Protein AF-A0A8H4IV77-F1 (afdb_monomer)

Radius of gyration: 35.17 Å; Cα contacts (8 Å, |Δi|>4): 62; chains: 1; bounding box: 116×64×100 Å

Foldseek 3Di:
DDDDDDDDPPPPPVDDDVVVVCVVCVVVLLCCCQVVVDDLVVSQVVCCVPVVDRDDSVVVVVVCVVVVRDNDDDLVNLVVLVVVQVVVVVVVNNDDQDDDPNDGDDVVVSVVSVVVVVVVVVVVVVVDDPDDDDDPDPPPPDPDPPPPPPPPPVVVVVPDPPDDPDDPPPDDPDPPPDDDDDDDDPDDDDDDDDDDD

Mean predicted aligned error: 18.8 Å

Secondary structure (DSSP, 8-state):
-PPPPPP----------HHHHHHHTHHHHHIIIIIS---HHHHHHHHHHHH-----HHHHHHHHHHTT--SS--HHHHHHHHHHHHHHHHTT------EETTEEPPHHHHHHHHHHHHHHHHHHHHT--S--S--------SS-----S---HHHHHTT--S---S-TTSSPPPTTS-----PPP--------PPP-

Solvent-accessible surface area (backbone atoms only — not comparable to full-atom values): 13341 Å² total; per-residue (Å²): 140,79,82,85,76,81,86,80,83,75,79,76,69,88,70,64,63,70,69,57,55,51,61,74,45,39,64,59,51,50,43,47,44,53,75,70,56,50,53,67,65,61,46,35,53,48,33,32,72,78,65,72,43,84,60,55,66,69,56,53,53,51,49,32,61,75,69,70,62,64,88,62,83,53,69,67,60,40,53,51,52,49,50,54,52,50,60,32,45,75,70,70,54,82,81,75,89,46,67,57,96,89,38,81,49,63,64,68,60,42,56,49,50,54,53,52,49,52,52,52,53,52,53,54,58,73,72,63,66,100,58,89,80,87,79,96,68,90,78,66,91,70,94,59,93,67,72,73,90,71,73,58,70,68,66,62,63,76,70,62,90,65,88,79,69,81,77,82,76,86,78,68,77,71,96,79,78,82,81,78,89,74,83,78,81,85,84,80,85,81,85,88,79,90,78,89,131

pLDDT: mean 72.09, std 18.16, range [40.41, 93.31]

Sequence (197 aa):
MDPPGPPGHSSGSSRGPIQDRWQLLKDVIEHQYINEKRKLLDLAEYMKVNHNFDAGVHQYKYQFRKWNLRKNVPSDAKTHIGRCLQTRAEAGRASTIIQYKGHNVDPRKIRRHLKDKQRQDSILKVYAPNTGVVANARLACGKNIFATWSMPYGAFRSSGSEHLSSSPYASAPSPYGDITIATPPSDGAPPGPRMLK

Organism: NCBI:txid55169

Structure (mmCIF, N/CA/C/O backbone):
data_AF-A0A8H4IV77-F1
#
_entry.id   AF-A0A8H4IV77-F1
#
loop_
_atom_site.group_PDB
_atom_site.id
_atom_site.type_symbol
_atom_site.label_atom_id
_atom_site.label_alt_id
_atom_site.label_comp_id
_atom_site.label_asym_id
_atom_site.label_entity_id
_atom_site.label_seq_id
_atom_site.pdbx_PDB_ins_code
_atom_site.Cartn_x
_atom_site.Cartn_y
_atom_site.Cartn_z
_atom_site.occupancy
_atom_site.B_iso_or_equiv
_atom_site.auth_seq_id
_atom_site.auth_comp_id
_atom_site.auth_asym_id
_atom_site.auth_atom_id
_atom_site.pdbx_PDB_model_num
ATOM 1 N N . MET A 1 1 ? 41.495 -7.127 -52.010 1.00 64.38 1 MET A N 1
ATOM 2 C CA . MET A 1 1 ? 40.055 -7.431 -52.137 1.00 64.38 1 MET A CA 1
ATOM 3 C C . MET A 1 1 ? 39.618 -7.935 -50.777 1.00 64.38 1 MET A C 1
ATOM 5 O O . MET A 1 1 ? 39.671 -9.132 -50.536 1.00 64.38 1 MET A O 1
ATOM 9 N N . ASP A 1 2 ? 39.310 -7.012 -49.869 1.00 54.00 2 ASP A N 1
ATOM 10 C CA . ASP A 1 2 ? 38.877 -7.333 -48.507 1.00 54.00 2 ASP A CA 1
ATOM 11 C C . ASP A 1 2 ? 37.342 -7.404 -48.456 1.00 54.00 2 ASP A C 1
ATOM 13 O O . ASP A 1 2 ? 36.682 -6.621 -49.150 1.00 54.00 2 ASP A O 1
ATOM 17 N N . PRO A 1 3 ? 36.746 -8.337 -47.691 1.00 73.19 3 PRO A N 1
ATOM 18 C CA . PRO A 1 3 ? 35.297 -8.481 -47.633 1.00 73.19 3 PRO A CA 1
ATOM 19 C C . PRO A 1 3 ? 34.652 -7.358 -46.797 1.00 73.19 3 PRO A C 1
ATOM 21 O O . PRO A 1 3 ? 35.238 -6.906 -45.809 1.00 73.19 3 PRO A O 1
ATOM 24 N N . PRO A 1 4 ? 33.428 -6.914 -47.146 1.00 69.06 4 PRO A N 1
ATOM 25 C CA . PRO A 1 4 ? 32.710 -5.904 -46.379 1.00 69.06 4 PRO A CA 1
ATOM 26 C C . PRO A 1 4 ? 32.274 -6.464 -45.017 1.00 69.06 4 PRO A C 1
ATOM 28 O O . PRO A 1 4 ? 31.637 -7.515 -44.931 1.00 69.06 4 PRO A O 1
ATOM 31 N N . GLY A 1 5 ? 32.628 -5.748 -43.946 1.00 65.69 5 GLY A N 1
ATOM 32 C CA . GLY A 1 5 ? 32.226 -6.066 -42.575 1.00 65.69 5 GLY A CA 1
ATOM 33 C C . GLY A 1 5 ? 30.703 -6.000 -42.364 1.00 65.69 5 GLY A C 1
ATOM 34 O O . GLY A 1 5 ? 30.000 -5.317 -43.112 1.00 65.69 5 GLY A O 1
ATOM 35 N N . PRO A 1 6 ? 30.173 -6.714 -41.354 1.00 74.38 6 PRO A N 1
ATOM 36 C CA . PRO A 1 6 ? 28.737 -6.890 -41.167 1.00 74.38 6 PRO A CA 1
ATOM 37 C C . PRO A 1 6 ? 28.031 -5.587 -40.747 1.00 74.38 6 PRO A C 1
ATOM 39 O O . PRO A 1 6 ? 28.635 -4.739 -40.084 1.00 74.38 6 PRO A O 1
ATOM 42 N N . PRO A 1 7 ? 26.736 -5.427 -41.085 1.00 62.06 7 PRO A N 1
ATOM 43 C CA . PRO A 1 7 ? 25.965 -4.237 -40.750 1.00 62.06 7 PRO A CA 1
ATOM 44 C C . PRO A 1 7 ? 25.752 -4.132 -39.235 1.00 62.06 7 PRO A C 1
ATOM 46 O O . PRO A 1 7 ? 25.136 -4.989 -38.599 1.00 62.06 7 PRO A O 1
ATOM 49 N N . GLY A 1 8 ? 26.253 -3.045 -38.650 1.00 49.69 8 GLY A N 1
ATOM 50 C CA . GLY A 1 8 ? 25.965 -2.673 -37.272 1.00 49.69 8 GLY A CA 1
ATOM 51 C C . GLY A 1 8 ? 24.491 -2.308 -37.114 1.00 49.69 8 GLY A C 1
ATOM 52 O O . GLY A 1 8 ? 24.063 -1.232 -37.527 1.00 49.69 8 GLY A O 1
ATOM 53 N N . HIS A 1 9 ? 23.711 -3.173 -36.468 1.00 55.41 9 HIS A N 1
ATOM 54 C CA . HIS A 1 9 ? 22.376 -2.832 -35.979 1.00 55.41 9 HIS A CA 1
ATOM 55 C C . HIS A 1 9 ? 22.497 -1.989 -34.706 1.00 55.41 9 HIS A C 1
ATOM 57 O O . HIS A 1 9 ? 22.167 -2.420 -33.604 1.00 55.41 9 HIS A O 1
ATOM 63 N N . SER A 1 10 ? 22.979 -0.759 -34.854 1.00 53.34 10 SER A N 1
ATOM 64 C CA . SER A 1 10 ? 22.916 0.241 -33.794 1.00 53.34 10 SER A CA 1
ATOM 65 C C . SER A 1 10 ? 21.521 0.848 -33.807 1.00 53.34 10 SER A C 1
ATOM 67 O O . SER A 1 10 ? 21.300 1.944 -34.317 1.00 53.34 10 SER A O 1
ATOM 69 N N . SER A 1 11 ? 20.553 0.118 -33.252 1.00 55.69 11 SER A N 1
ATOM 70 C CA . SER A 1 11 ? 19.249 0.660 -32.878 1.00 55.69 11 SER A CA 1
ATOM 71 C C . SER A 1 11 ? 19.448 1.670 -31.745 1.00 55.69 11 SER A C 1
ATOM 73 O O . SER A 1 11 ? 19.222 1.378 -30.568 1.00 55.69 11 SER A O 1
ATOM 75 N N . GLY A 1 12 ? 19.918 2.862 -32.108 1.00 48.09 12 GLY A N 1
ATOM 76 C CA . GLY A 1 12 ? 19.946 4.051 -31.274 1.00 48.09 12 GLY A CA 1
ATOM 77 C C . GLY A 1 12 ? 18.519 4.507 -31.019 1.00 48.09 12 GLY A C 1
ATOM 78 O O . GLY A 1 12 ? 18.048 5.482 -31.591 1.00 48.09 12 GLY A O 1
ATOM 79 N N . SER A 1 13 ? 17.801 3.765 -30.176 1.00 55.84 13 SER A N 1
ATOM 80 C CA . SER A 1 13 ? 16.559 4.244 -29.590 1.00 55.84 13 SER A CA 1
ATOM 81 C C . SER A 1 13 ? 16.923 5.499 -28.808 1.00 55.84 13 SER A C 1
ATOM 83 O O . SER A 1 13 ? 17.723 5.412 -27.873 1.00 55.84 13 SER A O 1
ATOM 85 N N . SER A 1 14 ? 16.375 6.649 -29.205 1.00 51.69 14 SER A N 1
ATOM 86 C CA . SER A 1 14 ? 16.494 7.918 -28.491 1.00 51.69 14 SER A CA 1
ATOM 87 C C . SER A 1 14 ? 15.907 7.758 -27.082 1.00 51.69 14 SER A C 1
ATOM 89 O O . SER A 1 14 ? 14.740 8.002 -26.767 1.00 51.69 14 SER A O 1
ATOM 91 N N . ARG A 1 15 ? 16.728 7.215 -26.189 1.00 57.59 15 ARG A N 1
ATOM 92 C CA . ARG A 1 15 ? 16.457 7.112 -24.768 1.00 57.59 15 ARG A CA 1
ATOM 93 C C . ARG A 1 15 ? 16.926 8.423 -24.180 1.00 57.59 15 ARG A C 1
ATOM 95 O O . ARG A 1 15 ? 18.092 8.566 -23.832 1.00 57.59 15 ARG A O 1
ATOM 102 N N . GLY A 1 16 ? 15.991 9.365 -24.054 1.00 63.53 16 GLY A N 1
ATOM 103 C CA . GLY A 1 16 ? 16.127 10.419 -23.054 1.00 63.53 16 GLY A CA 1
ATOM 104 C C . GLY A 1 16 ? 16.498 9.816 -21.689 1.00 63.53 16 GLY A C 1
ATOM 105 O O . GLY A 1 16 ? 16.373 8.593 -21.504 1.00 63.53 16 GLY A O 1
ATOM 106 N N . PRO A 1 17 ? 16.969 10.639 -20.740 1.00 77.94 17 PRO A N 1
ATOM 107 C CA . PRO A 1 17 ? 17.398 10.178 -19.428 1.00 77.94 17 PRO A CA 1
ATOM 108 C C . PRO A 1 17 ? 16.412 9.151 -18.869 1.00 77.94 17 PRO A C 1
ATOM 110 O O . PRO A 1 17 ? 15.207 9.387 -18.818 1.00 77.94 17 PRO A O 1
ATOM 113 N N . ILE A 1 18 ? 16.904 7.976 -18.465 1.00 77.62 18 ILE A N 1
ATOM 114 C CA . ILE A 1 18 ? 16.059 6.883 -17.947 1.00 77.62 18 ILE A CA 1
ATOM 115 C C . ILE A 1 18 ? 15.115 7.384 -16.839 1.00 77.62 18 ILE A C 1
ATOM 117 O O . ILE A 1 18 ? 13.999 6.885 -16.706 1.00 77.62 18 ILE A O 1
ATOM 121 N N . GLN A 1 19 ? 15.539 8.396 -16.076 1.00 79.56 19 GLN A N 1
ATOM 122 C CA . GLN A 1 19 ? 14.733 9.060 -15.052 1.00 79.56 19 GLN A CA 1
ATOM 123 C C . GLN A 1 19 ? 13.457 9.721 -15.587 1.00 79.56 19 GLN A C 1
ATOM 125 O O . GLN A 1 19 ? 12.439 9.661 -14.8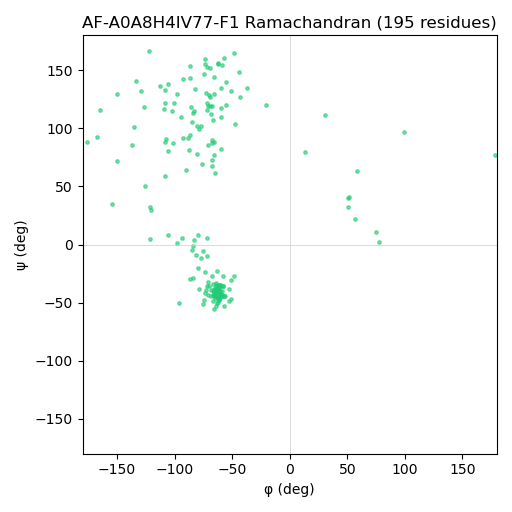99 1.00 79.56 19 GLN A O 1
ATOM 130 N N . ASP A 1 20 ? 13.472 10.279 -16.793 1.00 84.62 20 ASP A N 1
ATOM 131 C CA . ASP A 1 20 ? 12.306 10.943 -17.382 1.00 84.62 20 ASP A CA 1
ATOM 132 C C . ASP A 1 20 ? 11.263 9.904 -17.793 1.00 84.62 20 ASP A C 1
ATOM 134 O O . ASP A 1 20 ? 10.074 10.056 -17.517 1.00 84.62 20 ASP A O 1
ATOM 138 N N . ARG A 1 21 ? 11.709 8.759 -18.330 1.00 87.88 21 ARG A N 1
ATOM 139 C CA . ARG A 1 21 ? 10.816 7.631 -18.646 1.00 87.88 21 ARG A CA 1
ATOM 140 C C . ARG A 1 21 ? 10.114 7.078 -17.408 1.00 87.88 21 ARG A C 1
ATOM 142 O O . ARG A 1 21 ? 8.935 6.743 -17.483 1.00 87.88 21 ARG A O 1
ATOM 149 N N . TRP A 1 22 ? 10.804 7.016 -16.268 1.00 90.19 22 TRP A N 1
ATOM 150 C CA . TRP A 1 22 ? 10.183 6.610 -15.004 1.00 90.19 22 TRP A CA 1
ATOM 151 C C . TRP A 1 22 ? 9.065 7.562 -14.575 1.00 90.19 22 TRP A C 1
ATOM 153 O O . TRP A 1 22 ? 8.057 7.097 -14.055 1.00 90.19 22 TRP A O 1
ATOM 163 N N . GLN A 1 23 ? 9.232 8.870 -14.782 1.00 90.31 23 GLN A N 1
ATOM 164 C CA . GLN A 1 23 ? 8.211 9.861 -14.439 1.00 90.31 23 GLN A CA 1
ATOM 165 C C . GLN A 1 23 ? 7.005 9.768 -15.376 1.00 90.31 23 GLN A C 1
ATOM 167 O O . GLN A 1 23 ? 5.877 9.748 -14.896 1.00 90.31 23 GLN A O 1
ATOM 172 N N . LEU A 1 24 ? 7.237 9.611 -16.682 1.00 90.25 24 LEU A N 1
ATOM 173 C CA . LEU A 1 24 ? 6.172 9.450 -17.679 1.00 90.25 24 LEU A CA 1
ATOM 174 C C . LEU A 1 24 ? 5.336 8.185 -17.444 1.00 90.25 24 LEU A C 1
ATOM 176 O O . LEU A 1 24 ? 4.117 8.204 -17.572 1.00 90.25 24 LEU A O 1
ATOM 180 N N . LEU A 1 25 ? 5.988 7.079 -17.077 1.00 90.94 25 LEU A N 1
ATOM 181 C CA . LEU A 1 25 ? 5.317 5.803 -16.823 1.00 90.94 25 LEU A CA 1
ATOM 182 C C . LEU A 1 25 ? 4.778 5.680 -15.393 1.00 90.94 25 LEU A C 1
ATOM 184 O O . LEU A 1 25 ? 4.115 4.690 -15.087 1.00 90.94 25 LEU A O 1
ATOM 188 N N . LYS A 1 26 ? 5.045 6.651 -14.509 1.00 91.31 26 LYS A N 1
ATOM 189 C CA . LYS A 1 26 ? 4.700 6.576 -13.084 1.00 91.31 26 LYS A CA 1
ATOM 190 C C . LYS A 1 26 ? 3.226 6.243 -12.872 1.00 91.31 26 LYS A C 1
ATOM 192 O O . LYS A 1 26 ? 2.928 5.337 -12.098 1.00 91.31 26 LYS A O 1
ATOM 197 N N . ASP A 1 27 ? 2.326 6.937 -13.559 1.00 90.06 27 ASP A N 1
ATOM 198 C CA . ASP A 1 27 ? 0.884 6.800 -13.329 1.00 90.06 27 ASP A CA 1
ATOM 199 C C . ASP A 1 27 ? 0.357 5.441 -13.803 1.00 90.06 27 ASP A C 1
ATOM 201 O O . ASP A 1 27 ? -0.461 4.813 -13.129 1.00 90.06 27 ASP A O 1
ATOM 205 N N . VAL A 1 28 ? 0.910 4.919 -14.902 1.00 91.44 28 VAL A N 1
ATOM 206 C CA . VAL A 1 28 ? 0.611 3.563 -15.382 1.00 91.44 28 VAL A CA 1
ATOM 207 C C . VAL A 1 28 ? 1.117 2.522 -14.383 1.00 91.44 28 VAL A C 1
ATOM 209 O O . VAL A 1 28 ? 0.394 1.587 -14.038 1.00 91.44 28 VAL A O 1
ATOM 212 N N . ILE A 1 29 ? 2.341 2.697 -13.869 1.00 92.06 29 ILE A N 1
ATOM 213 C CA . ILE A 1 29 ? 2.902 1.803 -12.851 1.00 92.06 29 ILE A CA 1
ATOM 214 C C . ILE A 1 29 ? 2.040 1.824 -11.582 1.00 92.06 29 ILE A C 1
ATOM 216 O O . ILE A 1 29 ? 1.745 0.773 -11.015 1.00 92.06 29 ILE A O 1
ATOM 220 N N . GLU A 1 30 ? 1.638 3.010 -11.131 1.00 90.69 30 GLU A N 1
ATOM 221 C CA . GLU A 1 30 ? 0.815 3.224 -9.942 1.00 90.69 30 GLU A CA 1
ATOM 222 C C . GLU A 1 30 ? -0.557 2.554 -10.083 1.00 90.69 30 GLU A C 1
ATOM 224 O O . GLU A 1 30 ? -0.958 1.784 -9.202 1.00 90.69 30 GLU A O 1
ATOM 229 N N . HIS A 1 31 ? -1.221 2.739 -11.227 1.00 88.62 31 HIS A N 1
ATOM 230 C CA . HIS A 1 31 ? -2.474 2.066 -11.558 1.00 88.62 31 HIS A CA 1
ATOM 231 C C . HIS A 1 31 ? -2.324 0.539 -11.513 1.00 88.62 31 HIS A C 1
ATOM 233 O O . HIS A 1 31 ? -3.044 -0.149 -10.782 1.00 88.62 31 HIS A O 1
ATOM 239 N N . GLN A 1 32 ? -1.335 0.003 -12.227 1.00 90.62 32 GLN A N 1
ATOM 240 C CA . GLN A 1 32 ? -1.126 -1.438 -12.347 1.00 90.62 32 GLN A CA 1
ATOM 241 C C . GLN A 1 32 ? -0.756 -2.097 -11.016 1.00 90.62 32 GLN A C 1
ATOM 243 O O . GLN A 1 32 ? -1.167 -3.215 -10.691 1.00 90.62 32 GLN A O 1
ATOM 248 N N . TYR A 1 33 ? 0.030 -1.393 -10.209 1.00 89.50 33 TYR A N 1
ATOM 249 C CA . TYR A 1 33 ? 0.516 -1.906 -8.942 1.00 89.50 33 TYR A CA 1
ATOM 250 C C . TYR A 1 33 ? -0.535 -1.846 -7.826 1.00 89.50 33 TYR A C 1
ATOM 252 O O . TYR A 1 33 ? -0.605 -2.767 -7.000 1.00 89.50 33 TYR A O 1
ATOM 260 N N . ILE A 1 34 ? -1.341 -0.778 -7.779 1.00 86.69 34 ILE A N 1
ATOM 261 C CA . ILE A 1 34 ? -2.306 -0.535 -6.699 1.00 86.69 34 ILE A CA 1
ATOM 262 C C . ILE A 1 34 ? -3.708 -1.026 -7.062 1.00 86.69 34 ILE A C 1
ATOM 264 O O . ILE A 1 34 ? -4.293 -1.772 -6.269 1.00 86.69 34 ILE A O 1
ATOM 268 N N . ASN A 1 35 ? -4.238 -0.654 -8.230 1.00 83.44 35 ASN A N 1
ATOM 269 C CA . ASN A 1 35 ? -5.614 -0.983 -8.614 1.00 83.44 35 ASN A CA 1
ATOM 270 C C . ASN A 1 35 ? -5.730 -2.455 -9.013 1.00 83.44 35 ASN A C 1
ATOM 272 O O . ASN A 1 35 ? -6.538 -3.187 -8.439 1.00 83.44 35 ASN A O 1
ATOM 276 N N . GLU A 1 36 ? -4.856 -2.919 -9.910 1.00 84.94 36 GLU A N 1
ATOM 277 C CA . GLU A 1 36 ? -4.847 -4.321 -10.358 1.00 84.94 36 GLU A CA 1
ATOM 278 C C . GLU A 1 36 ? -4.128 -5.265 -9.378 1.00 84.94 36 GLU A C 1
ATOM 280 O O . GLU A 1 36 ? -4.197 -6.486 -9.502 1.00 84.94 36 GLU A O 1
ATOM 285 N N . LYS A 1 37 ? -3.455 -4.711 -8.357 1.00 85.12 37 LYS A N 1
ATOM 286 C CA . LYS A 1 37 ? -2.747 -5.441 -7.287 1.00 85.12 37 LYS A CA 1
ATOM 287 C C . LYS A 1 37 ? -1.675 -6.425 -7.779 1.00 85.12 37 LYS A C 1
ATOM 289 O O . LYS A 1 37 ? -1.276 -7.300 -7.000 1.00 85.12 37 LYS A O 1
ATOM 294 N N . ARG A 1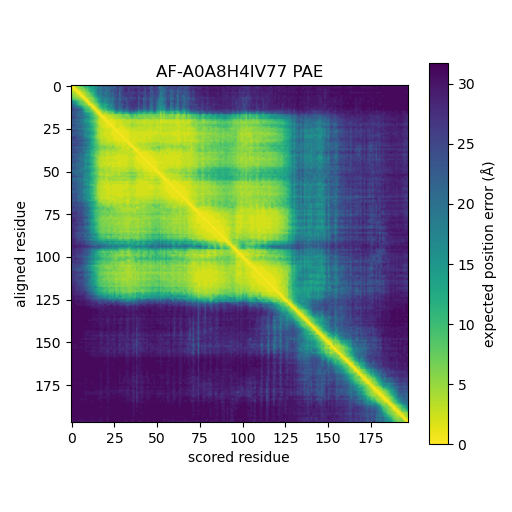 38 ? -1.137 -6.253 -8.991 1.00 87.69 38 ARG A N 1
ATOM 295 C CA . ARG A 1 38 ? -0.165 -7.181 -9.596 1.00 87.69 38 ARG A CA 1
ATOM 296 C C . ARG A 1 38 ? 1.109 -7.361 -8.771 1.00 87.69 38 ARG A C 1
ATOM 298 O O . ARG A 1 38 ? 1.490 -6.509 -7.951 1.00 87.69 38 ARG A O 1
ATOM 305 N N . LYS A 1 39 ? 1.767 -8.509 -8.944 1.00 91.94 39 LYS A N 1
ATOM 306 C CA . LYS A 1 39 ? 3.097 -8.757 -8.369 1.00 91.94 39 LYS A CA 1
ATOM 307 C C . LYS A 1 39 ? 4.144 -7.957 -9.150 1.00 91.94 39 LYS A C 1
ATOM 309 O O . LYS A 1 39 ? 3.903 -7.539 -10.274 1.00 91.94 39 LYS A O 1
ATOM 314 N N . LEU A 1 40 ? 5.307 -7.715 -8.539 1.00 91.81 40 LEU A N 1
ATOM 315 C CA . LEU A 1 40 ? 6.379 -6.938 -9.185 1.00 91.81 40 LEU A CA 1
ATOM 316 C C . LEU A 1 40 ? 6.932 -7.627 -10.437 1.00 91.81 40 LEU A C 1
ATOM 318 O O . LEU A 1 40 ? 7.338 -6.929 -11.355 1.00 91.81 40 LEU A O 1
ATOM 322 N N . LEU A 1 41 ? 6.964 -8.962 -10.448 1.00 92.06 41 LEU A N 1
ATOM 323 C CA . LEU A 1 41 ? 7.414 -9.747 -11.599 1.00 92.06 41 LEU A CA 1
ATOM 324 C C . LEU A 1 41 ? 6.454 -9.551 -12.773 1.00 92.06 41 LEU A C 1
ATOM 326 O O . LEU A 1 41 ? 6.857 -9.022 -13.801 1.00 92.06 41 LEU A O 1
ATOM 330 N N . ASP A 1 42 ? 5.168 -9.817 -12.544 1.00 92.94 42 ASP A N 1
ATOM 331 C CA . ASP A 1 42 ? 4.112 -9.632 -13.541 1.00 92.94 42 ASP A CA 1
ATOM 332 C C . ASP A 1 42 ? 4.047 -8.179 -14.048 1.00 92.94 42 ASP A C 1
ATOM 334 O O . ASP A 1 42 ? 3.772 -7.928 -15.216 1.00 92.94 42 ASP A O 1
ATOM 338 N N . LEU A 1 43 ? 4.305 -7.198 -13.174 1.00 93.00 43 LEU A N 1
ATOM 339 C CA . LEU A 1 43 ? 4.391 -5.787 -13.553 1.00 93.00 43 LEU A CA 1
ATOM 340 C C . LEU A 1 43 ? 5.591 -5.511 -14.470 1.00 93.00 43 LEU A C 1
ATOM 342 O O . LEU A 1 43 ? 5.451 -4.760 -15.430 1.00 93.00 43 LEU A O 1
ATOM 346 N N . ALA A 1 44 ? 6.760 -6.078 -14.172 1.00 91.75 44 ALA A N 1
ATOM 347 C CA . ALA A 1 44 ? 7.952 -5.892 -14.994 1.00 91.75 44 ALA A CA 1
ATOM 348 C C . ALA A 1 44 ? 7.765 -6.512 -16.387 1.00 91.75 44 ALA A C 1
ATOM 350 O O . ALA A 1 44 ? 8.077 -5.869 -17.386 1.00 91.75 44 ALA A O 1
ATOM 351 N N . GLU A 1 45 ? 7.176 -7.708 -16.461 1.00 92.69 45 GLU A N 1
ATOM 352 C CA . GLU A 1 45 ? 6.801 -8.350 -17.726 1.00 92.69 45 GLU A CA 1
ATOM 353 C C . GLU A 1 45 ? 5.774 -7.515 -18.495 1.00 92.69 45 GLU A C 1
ATOM 355 O O . GLU A 1 45 ? 5.959 -7.231 -19.678 1.00 92.69 45 GLU A O 1
ATOM 360 N N . TYR A 1 46 ? 4.736 -7.031 -17.807 1.00 92.81 46 TYR A N 1
ATOM 361 C CA . TYR A 1 46 ? 3.731 -6.151 -18.397 1.00 92.81 46 TYR A CA 1
ATOM 362 C C . TYR A 1 46 ? 4.357 -4.883 -18.993 1.00 92.81 46 TYR A C 1
ATOM 364 O O . TYR A 1 46 ? 4.021 -4.498 -20.113 1.00 92.81 46 TYR A O 1
ATOM 372 N N . MET A 1 47 ? 5.287 -4.245 -18.279 1.00 91.81 47 MET A N 1
ATOM 373 C CA . MET A 1 47 ? 5.961 -3.035 -18.758 1.00 91.81 47 MET A CA 1
ATOM 374 C C . MET A 1 47 ? 6.936 -3.298 -19.900 1.00 91.81 47 MET A C 1
ATOM 376 O O . MET A 1 47 ? 7.076 -2.461 -20.797 1.00 91.81 47 MET A O 1
ATOM 380 N N . LYS A 1 48 ? 7.563 -4.475 -19.915 1.00 92.31 48 LYS A N 1
ATOM 381 C CA . LYS A 1 48 ? 8.405 -4.909 -21.024 1.00 92.31 48 LYS A CA 1
ATOM 382 C C . LYS A 1 48 ? 7.587 -5.086 -22.302 1.00 92.31 48 LYS A C 1
ATOM 384 O O . LYS A 1 48 ? 7.998 -4.577 -23.337 1.00 92.31 48 LYS A O 1
ATOM 389 N N . VAL A 1 49 ? 6.427 -5.742 -22.218 1.00 91.81 49 VAL A N 1
ATOM 390 C CA . VAL A 1 49 ? 5.572 -6.045 -23.379 1.00 91.81 49 VAL A CA 1
ATOM 391 C C . VAL A 1 49 ? 4.831 -4.808 -23.893 1.00 91.81 49 VAL A C 1
ATOM 393 O O . VAL A 1 49 ? 4.849 -4.543 -25.089 1.00 91.81 49 VAL A O 1
ATOM 396 N N . ASN A 1 50 ? 4.195 -4.030 -23.013 1.00 91.50 50 ASN A N 1
ATOM 397 C CA . ASN A 1 50 ? 3.307 -2.938 -23.441 1.00 91.50 50 ASN A CA 1
ATOM 398 C C . ASN A 1 50 ? 4.039 -1.615 -23.689 1.00 91.50 50 ASN A C 1
ATOM 400 O O . ASN A 1 50 ? 3.609 -0.812 -24.512 1.00 91.50 50 ASN A O 1
ATOM 404 N N . HIS A 1 51 ? 5.139 -1.368 -22.972 1.00 86.81 51 HIS A N 1
ATOM 405 C CA . HIS A 1 51 ? 5.827 -0.072 -22.985 1.00 86.81 51 HIS A CA 1
ATOM 406 C C . HIS A 1 51 ? 7.292 -0.164 -23.431 1.00 86.81 51 HIS A C 1
ATOM 408 O O . HIS A 1 51 ? 8.002 0.843 -23.392 1.00 86.81 51 HIS A O 1
ATOM 414 N N . ASN A 1 52 ? 7.761 -1.347 -23.855 1.00 88.12 52 ASN A N 1
ATOM 415 C CA . ASN A 1 52 ? 9.162 -1.610 -24.213 1.00 88.12 52 ASN A CA 1
ATOM 416 C C . ASN A 1 52 ? 10.147 -1.148 -23.122 1.00 88.12 52 ASN A C 1
ATOM 418 O O . ASN A 1 52 ? 11.263 -0.689 -23.402 1.00 88.12 52 ASN A O 1
ATOM 422 N N . PHE A 1 53 ? 9.708 -1.225 -21.863 1.00 88.38 53 PHE A N 1
ATOM 423 C CA . PHE A 1 53 ? 10.450 -0.746 -20.710 1.00 88.38 53 PHE A CA 1
ATOM 424 C C . PHE A 1 53 ? 10.981 -1.930 -19.904 1.00 88.38 53 PHE A C 1
ATOM 426 O O . PHE A 1 53 ? 10.314 -2.459 -19.015 1.00 88.38 53 PHE A O 1
ATOM 433 N N . ASP A 1 54 ? 12.197 -2.352 -20.252 1.00 88.62 54 ASP A N 1
ATOM 434 C CA . ASP A 1 54 ? 12.902 -3.419 -19.546 1.00 88.62 54 ASP A CA 1
ATOM 435 C C . ASP A 1 54 ? 13.640 -2.837 -18.334 1.00 88.62 54 ASP A C 1
ATOM 437 O O . ASP A 1 54 ? 14.642 -2.129 -18.469 1.00 88.62 54 ASP A O 1
ATOM 441 N N . ALA A 1 55 ? 13.095 -3.092 -17.147 1.00 89.44 55 ALA A N 1
ATOM 442 C CA . ALA A 1 55 ? 13.669 -2.680 -15.877 1.00 89.44 55 ALA A CA 1
ATOM 443 C C . ALA A 1 55 ? 13.642 -3.844 -14.886 1.00 89.44 55 ALA A C 1
ATOM 445 O O . ALA A 1 55 ? 12.671 -4.595 -14.785 1.00 89.44 55 ALA A O 1
ATOM 446 N N . GLY A 1 56 ? 14.714 -3.970 -14.108 1.00 90.69 56 GLY A N 1
ATOM 447 C CA . GLY A 1 56 ? 14.839 -5.034 -13.118 1.00 90.69 56 GLY A CA 1
ATOM 448 C C . GLY A 1 56 ? 13.922 -4.816 -11.911 1.00 90.69 56 GLY A C 1
ATOM 449 O O . GLY A 1 56 ? 13.658 -3.688 -11.493 1.00 90.69 56 GLY A O 1
ATOM 450 N N . VAL A 1 57 ? 13.515 -5.904 -11.254 1.00 92.25 57 VAL A N 1
ATOM 451 C CA . VAL A 1 57 ? 12.679 -5.870 -10.034 1.00 92.25 57 VAL A CA 1
ATOM 452 C C . VAL A 1 57 ? 13.272 -4.967 -8.945 1.00 92.25 57 VAL A C 1
ATOM 454 O O . VAL A 1 57 ? 12.545 -4.253 -8.251 1.00 92.25 57 VAL A O 1
ATOM 457 N N . HIS A 1 58 ? 14.599 -4.975 -8.788 1.00 91.88 58 HIS A N 1
ATOM 458 C CA . HIS A 1 58 ? 15.296 -4.124 -7.821 1.00 91.88 58 HIS A CA 1
ATOM 459 C C . HIS A 1 58 ? 15.130 -2.629 -8.124 1.00 91.88 58 HIS A C 1
ATOM 461 O O . HIS A 1 58 ? 14.974 -1.836 -7.195 1.00 91.88 58 HIS A O 1
ATOM 467 N N . GLN A 1 59 ? 15.089 -2.248 -9.404 1.00 92.31 59 GLN A N 1
ATOM 468 C CA . GLN A 1 59 ? 14.873 -0.863 -9.821 1.00 92.31 59 GLN A CA 1
ATOM 469 C C . GLN A 1 59 ? 13.445 -0.419 -9.497 1.00 92.31 59 GLN A C 1
ATOM 471 O O . GLN A 1 59 ? 13.267 0.635 -8.891 1.00 92.31 59 GLN A O 1
ATOM 476 N N . TYR A 1 60 ? 12.436 -1.256 -9.768 1.00 93.31 60 TYR A N 1
ATOM 477 C CA . TYR A 1 60 ? 11.054 -0.978 -9.353 1.00 93.31 60 TYR A CA 1
ATOM 478 C C . TYR A 1 60 ? 10.930 -0.799 -7.839 1.00 93.31 60 TYR A C 1
ATOM 480 O O . TYR A 1 60 ? 10.314 0.159 -7.380 1.00 93.31 60 TYR A O 1
ATOM 488 N N . LYS A 1 61 ? 11.565 -1.668 -7.040 1.00 92.88 61 LYS A N 1
ATOM 489 C CA . LYS A 1 61 ? 11.583 -1.524 -5.572 1.00 92.88 61 LYS A CA 1
ATOM 490 C C . LYS A 1 61 ? 12.187 -0.188 -5.138 1.00 92.88 61 LYS A C 1
ATOM 492 O O . LYS A 1 61 ? 11.638 0.470 -4.255 1.00 92.88 61 LYS A O 1
ATOM 497 N N . TYR A 1 62 ? 13.302 0.212 -5.751 1.00 93.19 62 TYR A N 1
ATOM 498 C CA . TYR A 1 62 ? 13.939 1.496 -5.472 1.00 93.19 62 TYR A CA 1
ATOM 499 C C . TYR A 1 62 ? 13.013 2.669 -5.818 1.00 93.19 62 TYR A C 1
ATOM 501 O O . TYR A 1 62 ? 12.819 3.556 -4.984 1.00 93.19 62 TYR A O 1
ATOM 509 N N . GLN A 1 63 ? 12.377 2.639 -6.992 1.00 92.31 63 GLN A N 1
ATOM 510 C CA . GLN A 1 63 ? 11.462 3.698 -7.419 1.00 92.31 63 GLN A CA 1
ATOM 511 C C . GLN A 1 63 ? 10.204 3.765 -6.554 1.00 92.31 63 GLN A C 1
ATOM 513 O O . GLN A 1 63 ? 9.791 4.849 -6.159 1.00 92.31 63 GLN A O 1
ATOM 518 N N . PHE A 1 64 ? 9.643 2.627 -6.140 1.00 92.44 64 PHE A N 1
ATOM 519 C CA . PHE A 1 64 ? 8.505 2.601 -5.215 1.00 92.44 64 PHE A CA 1
ATOM 520 C C . PHE A 1 64 ? 8.842 3.199 -3.862 1.00 92.44 64 PHE A C 1
ATOM 522 O O . PHE A 1 64 ? 8.016 3.896 -3.276 1.00 92.44 64 PHE A O 1
ATOM 529 N N . ARG A 1 65 ? 10.067 2.982 -3.379 1.00 91.50 65 ARG A N 1
ATOM 530 C CA . ARG A 1 65 ? 10.545 3.648 -2.170 1.00 91.50 65 ARG A CA 1
ATOM 531 C C . ARG A 1 65 ? 10.689 5.154 -2.390 1.00 91.50 65 ARG A C 1
ATOM 533 O O . ARG A 1 65 ? 10.235 5.913 -1.541 1.00 91.50 65 ARG A O 1
ATOM 540 N N . LYS A 1 66 ? 11.252 5.581 -3.527 1.00 92.19 66 LYS A N 1
ATOM 541 C CA . LYS A 1 66 ? 11.409 7.001 -3.886 1.00 92.19 66 LYS A CA 1
ATOM 542 C C . LYS A 1 66 ? 10.062 7.725 -3.992 1.00 92.19 66 LYS A C 1
ATOM 544 O O . LYS A 1 66 ? 9.922 8.828 -3.483 1.00 92.19 66 LYS A O 1
ATOM 549 N N . TRP A 1 67 ? 9.060 7.091 -4.595 1.00 90.25 67 TRP A N 1
ATOM 550 C CA . TRP A 1 67 ? 7.706 7.638 -4.740 1.00 90.25 67 TRP A CA 1
ATOM 551 C C . TRP A 1 67 ? 6.813 7.416 -3.515 1.00 90.25 67 TRP A C 1
ATOM 553 O O . TRP A 1 67 ? 5.658 7.835 -3.508 1.00 90.25 67 TRP A O 1
ATOM 563 N N . ASN A 1 68 ? 7.326 6.747 -2.476 1.00 88.81 68 ASN A N 1
ATOM 564 C CA . ASN A 1 68 ? 6.564 6.337 -1.297 1.00 88.81 68 ASN A CA 1
ATOM 565 C C . ASN A 1 68 ? 5.256 5.597 -1.665 1.00 88.81 68 ASN A C 1
ATOM 567 O O . ASN A 1 68 ? 4.194 5.802 -1.063 1.00 88.81 68 ASN A O 1
ATOM 571 N N . LEU A 1 69 ? 5.342 4.741 -2.689 1.00 86.88 69 LEU A N 1
ATOM 572 C CA . LEU A 1 69 ? 4.227 3.988 -3.244 1.00 86.88 69 LEU A CA 1
ATOM 573 C C . LEU A 1 69 ? 4.012 2.714 -2.424 1.00 86.88 69 LEU A C 1
ATOM 575 O O . LEU A 1 69 ? 4.848 1.808 -2.393 1.00 86.88 69 LEU A O 1
ATOM 579 N N . ARG A 1 70 ? 2.875 2.632 -1.731 1.00 86.38 70 ARG A N 1
ATOM 580 C CA . ARG A 1 70 ? 2.545 1.509 -0.845 1.00 86.38 70 ARG A CA 1
ATOM 581 C C . ARG A 1 70 ? 1.160 0.978 -1.186 1.00 86.38 70 ARG A C 1
ATOM 583 O O . ARG A 1 70 ? 0.202 1.737 -1.232 1.00 86.38 70 ARG A O 1
ATOM 590 N N . LYS A 1 71 ? 1.031 -0.349 -1.318 1.00 83.50 71 LYS A N 1
ATOM 591 C CA . LYS A 1 71 ? -0.270 -1.018 -1.547 1.00 83.50 71 LYS A CA 1
ATOM 592 C C . LYS A 1 71 ? -1.254 -0.842 -0.388 1.00 83.50 71 LYS A C 1
ATOM 594 O O . LYS A 1 71 ? -2.454 -1.055 -0.543 1.00 83.50 71 LYS A O 1
ATOM 599 N N . ASN A 1 72 ? -0.739 -0.570 0.809 1.00 84.56 72 ASN A N 1
ATOM 600 C CA . ASN A 1 72 ? -1.543 -0.470 2.015 1.00 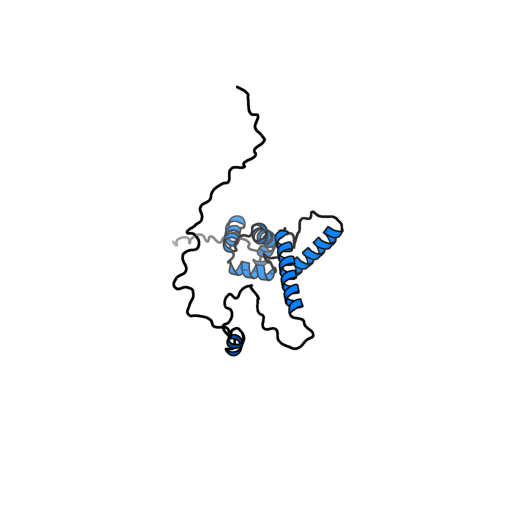84.56 72 ASN A CA 1
ATOM 601 C C . ASN A 1 72 ? -1.632 0.981 2.470 1.00 84.56 72 ASN A C 1
ATOM 603 O O . ASN A 1 72 ? -0.615 1.661 2.597 1.00 84.56 72 ASN A O 1
ATOM 607 N N . VAL A 1 73 ? -2.852 1.401 2.791 1.00 85.88 73 VAL A N 1
ATOM 608 C CA . VAL A 1 73 ? -3.109 2.686 3.435 1.00 85.88 73 VAL A CA 1
ATOM 609 C C . VAL A 1 73 ? -2.489 2.650 4.843 1.00 85.88 73 VAL A C 1
ATOM 611 O O . VAL A 1 73 ? -2.722 1.672 5.574 1.00 85.88 73 VAL A O 1
ATOM 614 N N . PRO A 1 74 ? -1.685 3.657 5.231 1.00 89.50 74 PRO A N 1
ATOM 615 C CA . PRO A 1 74 ? -1.077 3.709 6.559 1.00 89.50 74 PRO A CA 1
ATOM 616 C C . PRO A 1 74 ? -2.151 3.779 7.654 1.00 89.50 74 PRO A C 1
ATOM 618 O O . PRO A 1 74 ? -3.276 4.210 7.397 1.00 89.50 74 PRO A O 1
ATOM 621 N N . SER A 1 75 ? -1.817 3.328 8.868 1.00 88.75 75 SER A N 1
ATOM 622 C CA . SER A 1 75 ? -2.724 3.357 10.030 1.00 88.75 75 SER A CA 1
ATOM 623 C C . SER A 1 75 ? -3.316 4.742 10.237 1.00 88.75 75 SER A C 1
ATOM 625 O O . SER A 1 75 ? -4.529 4.886 10.337 1.00 88.75 75 SER A O 1
ATOM 627 N N . ASP A 1 76 ? -2.475 5.767 10.191 1.00 89.31 76 ASP A N 1
ATOM 628 C CA . ASP A 1 76 ? -2.867 7.130 10.534 1.00 89.31 76 ASP A CA 1
ATOM 629 C C . ASP A 1 76 ? -3.903 7.649 9.538 1.00 89.31 76 ASP A C 1
ATOM 631 O O . ASP A 1 76 ? -4.967 8.126 9.931 1.00 89.31 76 ASP A O 1
ATOM 635 N N . ALA A 1 77 ? -3.681 7.402 8.244 1.00 89.81 77 ALA A N 1
ATOM 636 C CA . ALA A 1 77 ? -4.663 7.711 7.212 1.00 89.81 77 ALA A CA 1
ATOM 637 C C . ALA A 1 77 ? -5.971 6.927 7.400 1.00 89.81 77 ALA A C 1
ATOM 639 O O . ALA A 1 77 ? -7.044 7.497 7.235 1.00 89.81 77 ALA A O 1
ATOM 640 N N . LYS A 1 78 ? -5.924 5.647 7.799 1.00 91.81 78 LYS A N 1
ATOM 641 C CA . LYS A 1 78 ? -7.146 4.878 8.102 1.00 91.81 78 LYS A CA 1
ATOM 642 C C . LYS A 1 78 ? -7.906 5.456 9.292 1.00 91.81 78 LYS A C 1
ATOM 644 O O . LYS A 1 78 ? -9.132 5.497 9.248 1.00 91.81 78 LYS A O 1
ATOM 649 N N . THR A 1 79 ? -7.208 5.907 10.337 1.00 91.12 79 THR A N 1
ATOM 650 C CA . THR A 1 79 ? -7.853 6.558 11.488 1.00 91.12 79 THR A CA 1
ATOM 651 C C . THR A 1 79 ? -8.487 7.888 11.104 1.00 91.12 79 THR A C 1
ATOM 653 O O . THR A 1 79 ? -9.610 8.160 11.517 1.00 91.12 79 THR A O 1
ATOM 656 N N . HIS A 1 80 ? -7.814 8.681 10.267 1.00 92.12 80 HIS A N 1
ATOM 657 C CA . HIS A 1 80 ? -8.350 9.932 9.744 1.00 92.12 80 HIS A CA 1
ATOM 658 C C . HIS A 1 80 ? -9.602 9.688 8.896 1.00 92.12 80 HIS A C 1
ATOM 660 O O . HIS A 1 80 ? -10.644 10.280 9.150 1.00 92.12 80 HIS A O 1
ATOM 666 N N . ILE A 1 81 ? -9.537 8.742 7.952 1.00 91.00 81 ILE A N 1
ATOM 667 C CA . ILE A 1 81 ? -10.693 8.329 7.144 1.00 91.00 81 ILE A CA 1
ATOM 668 C C . ILE A 1 81 ? -11.841 7.869 8.050 1.00 91.00 81 ILE A C 1
ATOM 670 O O . ILE A 1 81 ? -12.980 8.266 7.834 1.00 91.00 81 ILE A O 1
ATOM 674 N N . GLY A 1 82 ? -11.553 7.074 9.083 1.00 90.00 82 GLY A N 1
ATOM 675 C CA . GLY A 1 82 ? -12.553 6.633 10.055 1.00 90.00 82 GLY A CA 1
ATOM 676 C C . GLY A 1 82 ? -13.250 7.791 10.774 1.00 90.00 82 GLY A C 1
ATOM 677 O O . GLY A 1 82 ? -14.472 7.786 10.869 1.00 90.00 82 GLY A O 1
ATOM 678 N N . ARG A 1 83 ? -12.495 8.809 11.204 1.00 89.81 83 ARG A N 1
ATOM 679 C CA . ARG A 1 83 ? -13.049 10.032 11.809 1.00 89.81 83 ARG A CA 1
ATOM 680 C C . ARG A 1 83 ? -13.942 10.794 10.834 1.00 89.81 83 ARG A C 1
ATOM 682 O O . ARG A 1 83 ? -15.068 11.123 11.178 1.00 89.81 83 ARG A O 1
ATOM 689 N N . CYS A 1 84 ? -13.484 10.997 9.599 1.00 89.56 84 CYS A N 1
ATOM 690 C CA . CYS A 1 84 ? -14.290 11.654 8.569 1.00 89.56 84 CYS A CA 1
ATOM 691 C C . CYS A 1 84 ? -15.588 10.891 8.273 1.00 89.56 84 CYS A C 1
ATOM 693 O O . CYS A 1 84 ? -16.632 11.510 8.074 1.00 89.56 84 CYS A O 1
ATOM 695 N N . LEU A 1 85 ? -15.534 9.555 8.239 1.00 88.81 85 LEU A N 1
ATOM 696 C CA . LEU A 1 85 ? -16.718 8.714 8.055 1.00 88.81 85 LEU A CA 1
ATOM 697 C C . LEU A 1 85 ? -17.692 8.842 9.225 1.00 88.81 85 LEU A C 1
ATOM 699 O O . LEU A 1 85 ? -18.894 8.889 8.990 1.00 88.81 85 LEU A O 1
ATOM 703 N N . GLN A 1 86 ? -17.188 8.929 10.456 1.00 87.69 86 GLN A N 1
ATOM 704 C CA . GLN A 1 86 ? -18.016 9.115 11.642 1.00 87.69 86 GLN A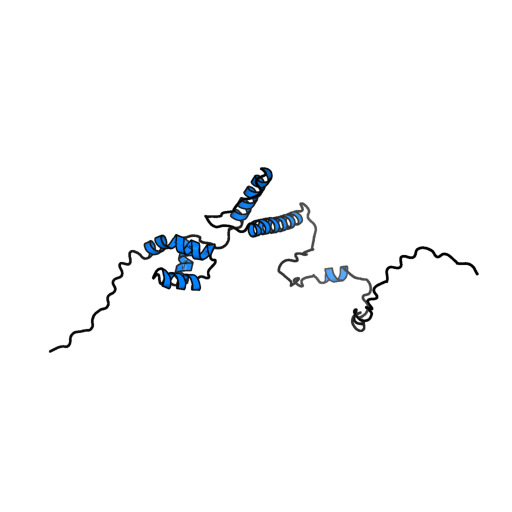 CA 1
ATOM 705 C C . GLN A 1 86 ? -18.752 10.461 11.606 1.00 87.69 86 GLN A C 1
ATOM 707 O O . GLN A 1 86 ? -19.978 10.476 11.650 1.00 87.69 86 GLN A O 1
ATOM 712 N N . THR A 1 87 ? -18.035 11.570 11.403 1.00 89.00 87 THR A N 1
ATOM 713 C CA . THR A 1 87 ? -18.646 12.906 11.275 1.00 89.00 87 THR A CA 1
ATOM 714 C C . THR A 1 87 ? -19.666 12.960 10.135 1.00 89.00 87 THR A C 1
ATOM 716 O O . THR A 1 87 ? -20.703 13.611 10.221 1.00 89.00 87 THR A O 1
ATOM 719 N N . ARG A 1 88 ? -19.401 12.246 9.036 1.00 85.75 88 ARG A N 1
ATOM 720 C CA . ARG A 1 88 ? -20.326 12.173 7.902 1.00 85.75 88 ARG A CA 1
ATOM 721 C C . ARG A 1 88 ? -21.578 11.343 8.212 1.00 85.75 88 ARG A C 1
ATOM 723 O O . ARG A 1 88 ? -22.657 11.694 7.735 1.00 85.75 88 ARG A O 1
ATOM 730 N N . ALA A 1 89 ? -21.436 10.272 8.991 1.00 86.38 89 ALA A N 1
ATOM 731 C CA . ALA A 1 89 ? -22.557 9.466 9.459 1.00 86.38 89 ALA A CA 1
ATOM 732 C C . ALA A 1 89 ? -23.464 10.267 10.405 1.00 86.38 89 ALA A C 1
ATOM 734 O O . ALA A 1 89 ? -24.679 10.213 10.252 1.00 86.38 89 ALA A O 1
ATOM 735 N N . GLU A 1 90 ? -22.883 11.074 11.298 1.00 87.56 90 GLU A N 1
ATOM 736 C CA . GLU A 1 90 ? -23.614 12.020 12.158 1.00 87.56 90 GLU A CA 1
ATOM 737 C C . GLU A 1 90 ? -24.387 13.060 11.328 1.00 87.56 90 GLU A C 1
ATOM 739 O O . GLU A 1 90 ? -25.513 13.415 11.658 1.00 87.56 90 GLU A O 1
ATOM 744 N N . ALA A 1 91 ? -23.835 13.473 10.183 1.00 88.19 91 ALA A N 1
ATOM 745 C CA . ALA A 1 91 ? -24.505 14.343 9.217 1.00 88.19 91 ALA A CA 1
ATOM 746 C C . ALA A 1 91 ? -25.521 13.622 8.295 1.00 88.19 91 ALA A C 1
ATOM 748 O O . ALA A 1 91 ? -25.976 14.215 7.315 1.00 88.19 91 ALA A O 1
ATOM 749 N N . GLY A 1 92 ? -25.834 12.342 8.537 1.00 85.06 92 GLY A N 1
ATOM 750 C CA . GLY A 1 92 ? -26.843 11.575 7.791 1.00 85.06 92 GLY A CA 1
ATOM 751 C C . GLY A 1 92 ? -26.434 11.123 6.382 1.00 85.06 92 GLY A C 1
ATOM 752 O O . GLY A 1 92 ? -27.271 10.646 5.618 1.00 85.06 92 GLY A O 1
ATOM 753 N N . ARG A 1 93 ? -25.156 11.243 5.997 1.00 81.12 93 ARG A N 1
ATOM 754 C CA . ARG A 1 93 ? -24.680 10.886 4.646 1.00 81.12 93 ARG A CA 1
ATOM 755 C C . ARG A 1 93 ? -23.988 9.518 4.648 1.00 81.12 93 ARG A C 1
ATOM 757 O O . ARG A 1 93 ? -22.773 9.422 4.783 1.00 81.12 93 ARG A O 1
ATOM 764 N N . ALA A 1 94 ? -24.761 8.446 4.481 1.00 65.94 94 ALA A N 1
ATOM 765 C CA . ALA A 1 94 ? -24.279 7.071 4.677 1.00 65.94 94 ALA A CA 1
ATOM 766 C C . ALA A 1 94 ? -23.469 6.461 3.509 1.00 65.94 94 ALA A C 1
ATOM 768 O O . ALA A 1 94 ? -22.728 5.503 3.723 1.00 65.94 94 ALA A O 1
ATOM 769 N N . SER A 1 95 ? -23.579 6.980 2.281 1.00 60.25 95 SER A N 1
ATOM 770 C CA . SER A 1 95 ? -22.932 6.380 1.101 1.00 60.25 95 SER A CA 1
ATOM 771 C C . SER A 1 95 ? -21.774 7.239 0.606 1.00 60.25 95 SER A C 1
ATOM 773 O O . SER A 1 95 ? -21.958 8.400 0.240 1.00 60.25 95 SER A O 1
ATOM 775 N N . THR A 1 96 ? -20.544 6.719 0.636 1.00 73.94 96 THR A N 1
ATOM 776 C CA . THR A 1 96 ? -19.369 7.435 0.118 1.00 73.94 96 THR A CA 1
ATOM 777 C C . THR A 1 96 ? -18.321 6.470 -0.413 1.00 73.94 96 THR A C 1
ATOM 779 O O . THR A 1 96 ? -17.884 5.559 0.290 1.00 73.94 96 THR A O 1
ATOM 782 N N . ILE A 1 97 ? -17.870 6.728 -1.642 1.00 79.44 97 ILE A N 1
ATOM 783 C CA . ILE A 1 97 ? -16.670 6.116 -2.211 1.00 79.44 97 ILE A CA 1
ATOM 784 C C . ILE A 1 97 ? -15.467 6.673 -1.445 1.00 79.44 97 ILE A C 1
ATOM 786 O O . ILE A 1 97 ? -15.168 7.866 -1.514 1.00 79.44 97 ILE A O 1
ATOM 790 N N . ILE A 1 98 ? -14.791 5.817 -0.681 1.00 81.44 98 ILE A N 1
ATOM 791 C CA . ILE A 1 98 ? -13.615 6.203 0.098 1.00 81.44 98 ILE A CA 1
ATOM 792 C C . ILE A 1 98 ? -12.406 6.160 -0.827 1.00 81.44 98 ILE A C 1
ATOM 794 O O . ILE A 1 98 ? -12.006 5.090 -1.280 1.00 81.44 98 ILE A O 1
ATOM 798 N N . GLN A 1 99 ? -11.796 7.316 -1.071 1.00 83.94 99 GLN A N 1
ATOM 799 C CA . GLN A 1 99 ? -10.583 7.408 -1.875 1.00 83.94 99 GLN A CA 1
ATOM 800 C C . GLN A 1 99 ? -9.396 7.838 -1.016 1.00 83.94 99 GLN A C 1
ATOM 802 O O . GLN A 1 99 ? -9.498 8.751 -0.198 1.00 83.94 99 GLN A O 1
ATOM 807 N N . TYR A 1 100 ? -8.256 7.182 -1.207 1.00 82.69 100 TYR A N 1
ATOM 808 C CA . TYR A 1 100 ? -6.976 7.577 -0.633 1.00 82.69 100 TYR A CA 1
ATOM 809 C C . TYR A 1 100 ? -5.954 7.693 -1.759 1.00 82.69 100 TYR A C 1
ATOM 811 O O . TYR A 1 100 ? -5.682 6.704 -2.436 1.00 82.69 100 TYR A O 1
ATOM 819 N N . LYS A 1 101 ? -5.400 8.897 -1.957 1.00 80.94 101 LYS A N 1
ATOM 820 C CA . LYS A 1 101 ? -4.464 9.206 -3.054 1.00 80.94 101 LYS A CA 1
ATOM 821 C C . LYS A 1 101 ? -4.992 8.789 -4.442 1.00 80.94 101 LYS A C 1
ATOM 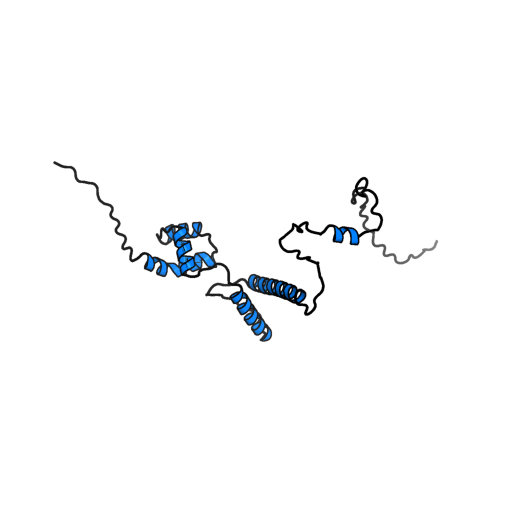823 O O . LYS A 1 101 ? -4.258 8.222 -5.231 1.00 80.94 101 LYS A O 1
ATOM 828 N N . GLY A 1 102 ? -6.283 9.003 -4.707 1.00 78.94 102 GLY A N 1
ATOM 829 C CA . GLY A 1 102 ? -6.912 8.611 -5.979 1.00 78.94 102 GLY A CA 1
ATOM 830 C C . GLY A 1 102 ? -7.244 7.119 -6.114 1.00 78.94 102 GLY A C 1
ATOM 831 O O . GLY A 1 102 ? -7.780 6.707 -7.136 1.00 78.94 102 GLY A O 1
ATOM 832 N N . HIS A 1 103 ? -6.986 6.303 -5.086 1.00 81.31 103 HIS A N 1
ATOM 833 C CA . HIS A 1 103 ? -7.321 4.879 -5.089 1.00 81.31 103 HIS A CA 1
ATOM 834 C C . HIS A 1 103 ? -8.520 4.572 -4.200 1.00 81.31 103 HIS A C 1
ATOM 836 O O . HIS A 1 103 ? -8.610 5.054 -3.068 1.00 81.31 103 HIS A O 1
ATOM 842 N N . ASN A 1 104 ? -9.408 3.703 -4.681 1.00 85.25 104 ASN A N 1
ATOM 843 C CA . ASN A 1 104 ? -10.565 3.256 -3.917 1.00 85.25 104 ASN A CA 1
ATOM 844 C C . ASN A 1 104 ? -10.134 2.315 -2.778 1.00 85.25 104 ASN A C 1
ATOM 846 O O . ASN A 1 104 ? -9.503 1.274 -2.992 1.00 85.25 104 ASN A O 1
ATOM 850 N N . VAL A 1 105 ? -10.475 2.688 -1.548 1.00 85.69 105 VAL A N 1
ATOM 851 C CA . VAL A 1 105 ? -10.193 1.903 -0.350 1.00 85.69 105 VAL A CA 1
ATOM 852 C C . VAL A 1 105 ? -11.450 1.160 0.058 1.00 85.69 105 VAL A C 1
ATOM 854 O O . VAL A 1 105 ? -12.461 1.761 0.405 1.00 85.69 105 VAL A O 1
ATOM 857 N N . ASP A 1 106 ? -11.346 -0.166 0.116 1.00 88.19 106 ASP A N 1
ATOM 858 C CA . ASP A 1 106 ? -12.423 -1.010 0.627 1.00 88.19 106 ASP A CA 1
ATOM 859 C C . ASP A 1 106 ? -12.831 -0.574 2.058 1.00 88.19 106 ASP A C 1
ATOM 861 O O . ASP A 1 106 ? -11.997 -0.639 2.979 1.00 88.19 106 ASP A O 1
ATOM 865 N N . PRO A 1 107 ? -14.102 -0.176 2.286 1.00 87.31 107 PRO A N 1
ATOM 866 C CA . PRO A 1 107 ? -14.593 0.254 3.596 1.00 87.31 107 PRO A CA 1
ATOM 867 C C . PRO A 1 107 ? -14.413 -0.820 4.676 1.00 87.31 107 PRO A C 1
ATOM 869 O O . PRO A 1 107 ? -14.220 -0.500 5.855 1.00 87.31 107 PRO A O 1
ATOM 872 N N . ARG A 1 108 ? -14.389 -2.108 4.301 1.00 90.31 108 ARG A N 1
ATOM 873 C CA . ARG A 1 108 ? -14.140 -3.218 5.230 1.00 90.31 108 ARG A CA 1
ATOM 874 C C . ARG A 1 108 ? -12.779 -3.090 5.912 1.00 90.31 108 ARG A C 1
ATOM 876 O O . ARG A 1 108 ? -12.668 -3.424 7.094 1.00 90.31 108 ARG A O 1
ATOM 883 N N . LYS A 1 109 ? -11.755 -2.583 5.213 1.00 89.00 109 LYS A N 1
ATOM 884 C CA . LYS A 1 109 ? -10.410 -2.382 5.779 1.00 89.00 109 LYS A CA 1
ATOM 885 C C . LYS A 1 109 ? -10.394 -1.289 6.839 1.00 89.00 109 LYS A C 1
ATOM 887 O O . LYS A 1 109 ? -9.725 -1.456 7.857 1.00 89.00 109 LYS A O 1
ATOM 892 N N . ILE A 1 110 ? -11.135 -0.204 6.615 1.00 91.62 110 ILE A N 1
ATOM 893 C CA . ILE A 1 110 ? -11.263 0.892 7.582 1.00 91.62 110 ILE A CA 1
ATOM 894 C C . ILE A 1 110 ? -12.002 0.396 8.822 1.00 91.62 110 ILE A C 1
ATOM 896 O O . ILE A 1 110 ? -11.491 0.517 9.932 1.00 91.62 110 ILE A O 1
ATOM 900 N N . ARG A 1 111 ? -13.144 -0.277 8.634 1.00 90.06 111 ARG A N 1
ATOM 901 C CA . ARG A 1 111 ? -13.927 -0.842 9.740 1.00 90.06 111 ARG A CA 1
ATOM 902 C C . ARG A 1 111 ? -13.128 -1.841 10.577 1.00 90.06 111 ARG A C 1
ATOM 904 O O . ARG A 1 111 ? -13.200 -1.806 11.801 1.00 90.06 111 ARG A O 1
ATOM 911 N N . ARG A 1 112 ? -12.359 -2.726 9.933 1.00 92.88 112 ARG A N 1
ATOM 912 C CA . ARG A 1 112 ? -11.468 -3.662 10.636 1.00 92.88 112 ARG A CA 1
ATOM 913 C C . ARG A 1 112 ? -10.423 -2.912 11.460 1.00 92.88 112 ARG A C 1
ATOM 915 O O . ARG A 1 112 ? -10.254 -3.225 12.629 1.00 92.88 112 ARG A O 1
ATOM 922 N N . HIS A 1 113 ? -9.784 -1.900 10.875 1.00 92.81 113 HIS A N 1
ATOM 923 C CA . HIS A 1 113 ? -8.773 -1.110 11.572 1.00 92.81 113 HIS A CA 1
ATOM 924 C C . HIS A 1 113 ? -9.329 -0.394 12.810 1.00 92.81 113 HIS A C 1
ATOM 926 O O . HIS A 1 113 ? -8.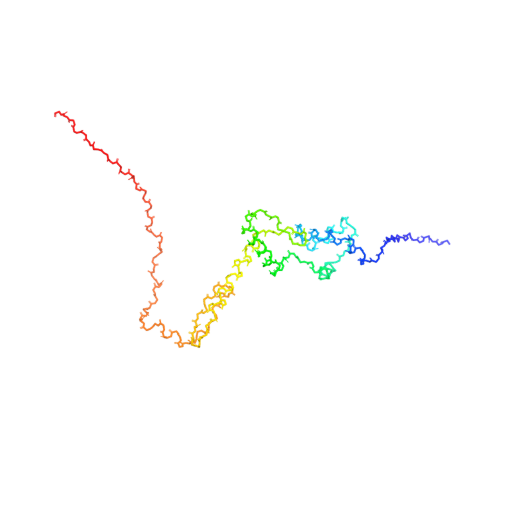688 -0.429 13.855 1.00 92.81 113 HIS A O 1
ATOM 932 N N . LEU A 1 114 ? -10.525 0.198 12.721 1.00 90.81 114 LEU A N 1
ATOM 933 C CA . LEU A 1 114 ? -11.175 0.845 13.866 1.00 90.81 114 LEU A CA 1
ATOM 934 C C . LEU A 1 114 ? -11.467 -0.150 14.999 1.00 90.81 114 LEU A C 1
ATOM 936 O O . LEU A 1 114 ? -11.184 0.146 16.156 1.00 90.81 114 LEU A O 1
ATOM 940 N N . LYS A 1 115 ? -11.951 -1.355 14.667 1.00 91.75 115 LYS A N 1
ATOM 941 C CA . LYS A 1 115 ? -12.165 -2.429 15.652 1.00 91.75 115 LYS A CA 1
ATOM 942 C C . LYS A 1 115 ? -10.862 -2.889 16.304 1.00 91.75 115 LYS A C 1
ATOM 944 O O . LYS A 1 115 ? -10.819 -3.066 17.516 1.00 91.75 115 LYS A O 1
ATOM 949 N N . ASP A 1 116 ? -9.812 -3.091 15.512 1.00 89.31 116 ASP A N 1
ATOM 950 C CA . ASP A 1 116 ? -8.507 -3.530 16.019 1.00 89.31 116 ASP A CA 1
ATOM 951 C C . ASP A 1 116 ? -7.898 -2.468 16.947 1.00 89.31 116 ASP A C 1
ATOM 953 O O . ASP A 1 116 ? -7.396 -2.804 18.018 1.00 89.31 116 ASP A O 1
ATOM 957 N N . LYS A 1 117 ? -8.024 -1.185 16.585 1.00 89.50 117 LYS A N 1
ATOM 958 C CA . LYS A 1 117 ? -7.585 -0.065 17.423 1.00 89.50 117 LYS A CA 1
ATOM 959 C C . LYS A 1 117 ? -8.364 -0.001 18.738 1.00 89.50 117 LYS A C 1
ATOM 961 O O . LYS A 1 117 ? -7.752 0.079 19.793 1.00 89.50 117 LYS A O 1
ATOM 966 N N . GLN A 1 118 ? -9.690 -0.146 18.699 1.00 88.38 118 GLN A N 1
ATOM 967 C CA . GLN A 1 118 ? -10.517 -0.192 19.909 1.00 88.38 118 GLN A CA 1
ATOM 968 C C . GLN A 1 118 ? -10.106 -1.337 20.849 1.00 88.38 118 GLN A C 1
ATOM 970 O O . GLN A 1 118 ? -10.054 -1.145 22.063 1.00 88.38 118 GLN A O 1
ATOM 975 N N . ARG A 1 119 ? -9.778 -2.520 20.305 1.00 86.50 119 ARG A N 1
ATOM 976 C CA . ARG A 1 119 ? -9.252 -3.641 21.102 1.00 86.50 119 ARG A CA 1
ATOM 977 C C . ARG A 1 119 ? -7.933 -3.262 21.773 1.00 86.50 119 ARG A C 1
ATOM 979 O O . ARG A 1 119 ? -7.800 -3.459 22.975 1.00 86.50 119 ARG A O 1
ATOM 986 N N . GLN A 1 120 ? -6.990 -2.681 21.032 1.00 84.44 120 GLN A N 1
ATOM 987 C CA . GLN A 1 120 ? -5.707 -2.228 21.586 1.00 84.44 120 GLN A CA 1
ATOM 988 C C . GLN A 1 120 ? -5.886 -1.168 22.678 1.00 84.44 120 GLN A C 1
ATOM 990 O O . GLN A 1 120 ? -5.280 -1.285 23.740 1.00 84.44 120 GLN A O 1
ATOM 995 N N . ASP A 1 121 ? -6.768 -0.194 22.462 1.00 83.38 121 ASP A N 1
ATOM 996 C CA . ASP A 1 121 ? -7.052 0.855 23.441 1.00 83.38 121 ASP A CA 1
ATOM 997 C C . ASP A 1 121 ? -7.686 0.273 24.715 1.00 83.38 121 ASP A C 1
ATOM 999 O O . ASP A 1 121 ? -7.337 0.680 25.821 1.00 83.38 121 ASP A O 1
ATOM 1003 N N . SER A 1 122 ? -8.583 -0.714 24.588 1.00 76.06 122 SER A N 1
ATOM 1004 C CA . SER A 1 122 ? -9.175 -1.397 25.748 1.00 76.06 122 SER A CA 1
ATOM 1005 C C . SER A 1 122 ? -8.138 -2.181 26.556 1.00 76.06 122 SER A C 1
ATOM 1007 O O . SER A 1 122 ? -8.159 -2.133 27.779 1.00 76.06 122 SER A O 1
ATOM 1009 N N . ILE A 1 123 ? -7.184 -2.823 25.879 1.00 78.12 123 ILE A N 1
ATOM 1010 C CA . ILE A 1 123 ? -6.067 -3.530 26.511 1.00 78.12 123 ILE A CA 1
ATOM 1011 C C . ILE A 1 123 ? -5.198 -2.534 27.288 1.00 78.12 123 ILE A C 1
ATOM 1013 O O . ILE A 1 123 ? -4.936 -2.742 28.466 1.00 78.12 123 ILE A O 1
ATOM 1017 N N . LEU A 1 124 ? -4.797 -1.422 26.666 1.00 73.75 124 LEU A N 1
ATOM 1018 C CA . LEU A 1 124 ? -3.978 -0.401 27.327 1.00 73.75 124 LEU A CA 1
ATOM 1019 C C . LEU A 1 124 ? -4.683 0.227 28.537 1.00 73.75 124 LEU A C 1
ATOM 1021 O O . LEU A 1 124 ? -4.045 0.431 29.564 1.00 73.75 124 LEU A O 1
ATOM 1025 N N . LYS A 1 125 ? -5.996 0.482 28.451 1.00 66.31 125 LYS A N 1
ATOM 1026 C CA . LYS A 1 125 ? -6.792 0.991 29.582 1.00 66.31 125 LYS A CA 1
ATOM 1027 C C . LYS A 1 125 ? -6.861 0.009 30.753 1.00 66.31 125 LYS A C 1
ATOM 1029 O O . LYS A 1 125 ? -6.854 0.448 31.895 1.00 66.31 125 LYS A O 1
ATOM 1034 N N . VAL A 1 126 ? -6.891 -1.297 30.487 1.00 62.41 126 VAL A N 1
ATOM 1035 C CA . VAL A 1 126 ? -6.855 -2.337 31.532 1.00 62.41 126 VAL A CA 1
ATOM 1036 C C . VAL A 1 126 ? -5.496 -2.376 32.252 1.00 62.41 126 VAL A C 1
ATOM 1038 O O . VAL A 1 126 ? -5.442 -2.722 33.426 1.00 62.41 126 VAL A O 1
ATOM 1041 N N . TYR A 1 127 ? -4.408 -1.966 31.591 1.00 54.31 127 TYR A N 1
ATOM 1042 C CA . TYR A 1 127 ? -3.055 -1.919 32.169 1.00 54.31 127 TYR A CA 1
ATOM 1043 C C . TYR A 1 127 ? -2.659 -0.572 32.783 1.00 54.31 127 TYR A C 1
ATOM 1045 O O . TYR A 1 127 ? -1.517 -0.423 33.214 1.00 54.31 127 TYR A O 1
ATOM 1053 N N . ALA A 1 128 ? -3.574 0.394 32.862 1.00 57.88 128 ALA A N 1
ATOM 1054 C CA . ALA A 1 128 ? -3.339 1.649 33.563 1.00 57.88 128 ALA A CA 1
ATOM 1055 C C . ALA A 1 128 ? -4.104 1.692 34.898 1.00 57.88 128 ALA A C 1
ATOM 1057 O O . ALA A 1 128 ? -5.158 2.329 34.965 1.00 57.88 128 A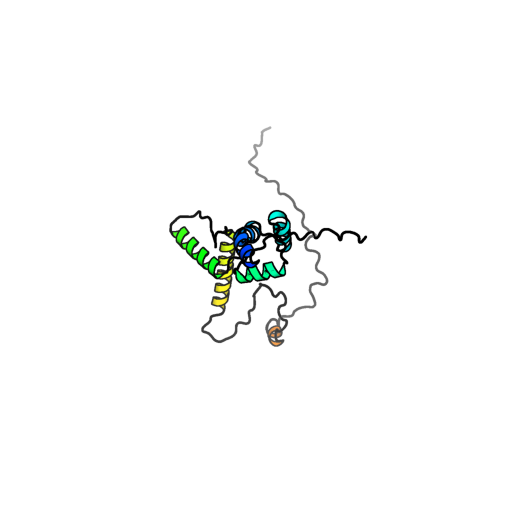LA A O 1
ATOM 1058 N N . PRO A 1 129 ? -3.600 1.061 35.979 1.00 51.25 129 PRO A N 1
ATOM 1059 C CA . PRO A 1 129 ? -4.031 1.396 37.318 1.00 51.25 129 PRO A CA 1
ATOM 1060 C C . PRO A 1 129 ? -3.015 2.352 37.947 1.00 51.2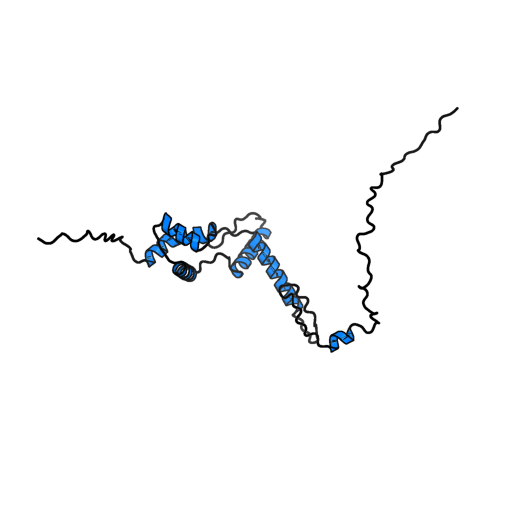5 129 PRO A C 1
ATOM 1062 O O . PRO A 1 129 ? -1.816 2.085 38.029 1.00 51.25 129 PRO A O 1
ATOM 1065 N N . ASN A 1 130 ? -3.519 3.451 38.489 1.00 58.47 130 ASN A N 1
ATOM 1066 C CA . ASN A 1 130 ? -2.866 4.145 39.587 1.00 58.47 130 ASN A CA 1
ATOM 1067 C C . ASN A 1 130 ? -2.935 3.238 40.824 1.00 58.47 130 ASN A C 1
ATOM 1069 O O . ASN A 1 130 ? -3.712 3.507 41.731 1.00 58.47 130 ASN A O 1
ATOM 1073 N N . THR A 1 131 ? -2.255 2.096 40.850 1.00 46.81 131 THR A N 1
ATOM 1074 C CA . THR A 1 131 ? -2.223 1.225 42.031 1.00 46.81 131 THR A CA 1
ATOM 1075 C C . THR A 1 131 ? -1.082 0.237 41.868 1.00 46.81 131 THR A C 1
ATOM 1077 O O . THR A 1 131 ? -1.076 -0.581 40.949 1.00 46.81 131 THR A O 1
ATOM 1080 N N . GLY A 1 132 ? -0.088 0.327 42.751 1.00 50.16 132 GLY A N 1
ATOM 1081 C CA . GLY A 1 132 ? 0.816 -0.793 42.968 1.00 50.16 132 GLY A CA 1
ATOM 1082 C C . GLY A 1 132 ? 0.016 -2.033 43.374 1.00 50.16 132 GLY A C 1
ATOM 1083 O O . GLY A 1 132 ? -1.098 -1.907 43.873 1.00 50.16 132 GLY A O 1
ATOM 1084 N N . VAL A 1 133 ? 0.640 -3.201 43.218 1.00 41.78 133 VAL A N 1
ATOM 1085 C CA . VAL A 1 133 ? 0.167 -4.539 43.630 1.00 41.78 133 VAL A CA 1
ATOM 1086 C C . VAL A 1 133 ? -0.467 -5.372 42.495 1.00 41.78 133 VAL A C 1
ATOM 1088 O O . VAL A 1 133 ? -1.630 -5.252 42.140 1.00 41.78 133 VAL A O 1
ATOM 1091 N N . VAL A 1 134 ? 0.405 -6.232 41.945 1.00 49.12 134 VAL A N 1
ATOM 1092 C CA . VAL A 1 134 ? 0.214 -7.549 41.297 1.00 49.12 134 VAL A CA 1
ATOM 1093 C C . VAL A 1 134 ? -1.097 -7.828 40.549 1.00 49.12 134 VAL A C 1
ATOM 1095 O O . VAL A 1 134 ? -2.119 -8.151 41.140 1.00 49.12 134 VAL A O 1
ATOM 1098 N N . ALA A 1 135 ? -0.992 -7.946 39.223 1.00 40.41 135 ALA A N 1
ATOM 1099 C CA . ALA A 1 135 ? -1.898 -8.775 38.433 1.00 40.41 135 ALA A CA 1
ATOM 1100 C C . ALA A 1 135 ? -1.107 -9.564 37.381 1.00 40.41 135 ALA A C 1
ATOM 1102 O O . ALA A 1 135 ? -0.956 -9.176 36.221 1.00 40.41 135 ALA A O 1
ATOM 1103 N N . ASN A 1 136 ? -0.599 -10.715 37.816 1.00 52.78 136 ASN A N 1
ATOM 1104 C CA . ASN A 1 136 ? -0.230 -11.813 36.936 1.00 52.78 136 ASN A CA 1
ATOM 1105 C C . ASN A 1 136 ? -1.509 -12.357 36.284 1.00 52.78 136 ASN A C 1
ATOM 1107 O O . ASN A 1 136 ? -2.124 -13.278 36.801 1.00 52.78 136 ASN A O 1
ATOM 1111 N N . ALA A 1 137 ? -1.923 -11.794 35.153 1.00 46.06 137 ALA A N 1
ATOM 1112 C CA . ALA A 1 137 ? -2.904 -12.429 34.278 1.00 46.06 137 ALA A CA 1
ATOM 1113 C C . ALA A 1 137 ? -2.650 -12.002 32.832 1.00 46.06 137 ALA A C 1
ATOM 1115 O O . ALA A 1 137 ? -3.382 -11.227 32.217 1.00 46.06 137 ALA A O 1
ATOM 1116 N N . ARG A 1 138 ? -1.563 -12.532 32.268 1.00 42.06 138 ARG A N 1
ATOM 1117 C CA . ARG A 1 138 ? -1.412 -12.624 30.817 1.00 42.06 138 ARG A CA 1
ATOM 1118 C C . ARG A 1 138 ? -2.438 -13.631 30.289 1.00 42.06 138 ARG A C 1
ATOM 1120 O O . ARG A 1 138 ? -2.117 -14.796 30.104 1.00 42.06 138 ARG A O 1
ATOM 1127 N N . LEU A 1 139 ? -3.651 -13.169 29.998 1.00 47.56 139 LEU A N 1
ATOM 1128 C CA . LEU A 1 139 ? -4.564 -13.831 29.061 1.00 47.56 139 LEU A CA 1
ATOM 1129 C C . LEU A 1 139 ? -4.651 -12.997 27.780 1.00 47.56 139 LEU A C 1
ATOM 1131 O O . LEU A 1 139 ? -5.705 -12.528 27.362 1.00 47.56 139 LEU A O 1
ATOM 1135 N N . ALA A 1 140 ? -3.498 -12.796 27.142 1.00 46.19 140 ALA A N 1
ATOM 1136 C CA . ALA A 1 140 ? -3.423 -12.272 25.788 1.00 46.19 140 ALA A CA 1
ATOM 1137 C C . ALA A 1 140 ? -3.512 -13.448 24.802 1.00 46.19 140 ALA A C 1
ATOM 1139 O O . ALA A 1 140 ? -2.501 -13.936 24.300 1.00 46.19 140 ALA A O 1
ATOM 1140 N N . CYS A 1 141 ? -4.729 -13.927 24.521 1.00 42.69 141 CYS A N 1
ATOM 1141 C CA . CYS A 1 141 ? -4.961 -14.824 23.388 1.00 42.69 141 CYS A CA 1
ATOM 1142 C C . CYS A 1 141 ? -4.825 -14.013 22.087 1.00 42.69 141 CYS A C 1
ATOM 1144 O O . CYS A 1 141 ? -5.781 -13.445 21.561 1.00 42.69 141 CYS A O 1
ATOM 1146 N N . GLY A 1 142 ? -3.586 -13.884 21.614 1.00 41.56 142 GLY A N 1
ATOM 1147 C CA . GLY A 1 142 ? -3.238 -13.133 20.417 1.00 41.56 142 GLY A CA 1
ATOM 1148 C C . GLY A 1 142 ? -1.753 -13.256 20.107 1.00 41.56 142 GLY A C 1
ATOM 1149 O O . GLY A 1 142 ? -0.968 -12.412 20.513 1.00 41.56 142 GLY A O 1
ATOM 1150 N N . LYS A 1 143 ? -1.400 -14.304 19.350 1.00 45.62 143 LYS A N 1
ATOM 1151 C CA . LYS A 1 143 ? -0.062 -14.581 18.792 1.00 45.62 143 LYS A CA 1
ATOM 1152 C C . LYS A 1 143 ? 1.056 -14.696 19.835 1.00 45.62 143 LYS A C 1
ATOM 1154 O O . LYS A 1 143 ? 1.995 -13.919 19.804 1.00 45.62 143 LYS A O 1
ATOM 1159 N N . ASN A 1 144 ? 0.933 -15.694 20.709 1.00 42.81 144 ASN A N 1
ATOM 1160 C CA . ASN A 1 144 ? 2.017 -16.496 21.291 1.00 42.81 144 ASN A CA 1
ATOM 1161 C C . ASN A 1 144 ? 1.340 -17.701 21.963 1.00 42.81 144 ASN A C 1
ATOM 1163 O O . ASN A 1 144 ? 0.872 -17.606 23.090 1.00 42.81 144 ASN A O 1
ATOM 1167 N N . ILE A 1 145 ? 1.204 -18.811 21.230 1.00 48.94 145 ILE A N 1
ATOM 1168 C CA . ILE A 1 145 ? 0.599 -20.063 21.736 1.00 48.94 145 ILE A CA 1
ATOM 1169 C C . ILE A 1 145 ? 1.534 -20.754 22.746 1.00 48.94 145 ILE A C 1
ATOM 1171 O O . ILE A 1 145 ? 1.129 -21.648 23.477 1.00 48.94 145 ILE A O 1
ATOM 1175 N N . PHE A 1 146 ? 2.770 -20.285 22.874 1.00 48.00 146 PHE A N 1
ATOM 1176 C CA . PHE A 1 146 ? 3.645 -20.685 23.959 1.00 48.00 146 PHE A CA 1
ATOM 1177 C C . PHE A 1 146 ? 3.406 -19.740 25.130 1.00 48.00 146 PHE A C 1
ATOM 1179 O O . PHE A 1 146 ? 4.022 -18.678 25.226 1.00 48.00 146 PHE A O 1
ATOM 1186 N N . ALA A 1 147 ? 2.487 -20.128 26.018 1.00 52.28 147 ALA A N 1
ATOM 1187 C CA . ALA A 1 147 ? 2.585 -19.737 27.413 1.00 52.28 147 ALA A CA 1
ATOM 1188 C C . ALA A 1 147 ? 4.029 -20.032 27.829 1.00 52.28 147 ALA A C 1
ATOM 1190 O O . ALA A 1 147 ? 4.428 -21.190 27.926 1.00 52.28 147 ALA A O 1
ATOM 1191 N N . THR A 1 148 ? 4.859 -18.995 27.939 1.00 51.16 148 THR A N 1
ATOM 1192 C CA . THR A 1 148 ? 6.229 -19.153 28.407 1.00 51.16 148 THR A CA 1
ATOM 1193 C C . THR A 1 148 ? 6.125 -19.741 29.799 1.00 51.16 148 THR A C 1
ATOM 1195 O O . THR A 1 148 ? 5.621 -19.096 30.719 1.00 51.16 148 THR A O 1
ATOM 1198 N N . TRP A 1 149 ? 6.534 -21.000 29.876 1.00 53.28 149 TRP A N 1
ATOM 1199 C CA . TRP A 1 149 ? 6.595 -21.897 31.014 1.00 53.28 149 TRP A CA 1
ATOM 1200 C C . TRP A 1 149 ? 7.601 -21.373 32.045 1.00 53.28 149 TRP A C 1
ATOM 1202 O O . TRP A 1 149 ? 8.626 -21.969 32.339 1.00 53.28 149 TRP A O 1
ATOM 1212 N N . SER A 1 150 ? 7.313 -20.186 32.562 1.00 60.94 150 SER A N 1
ATOM 1213 C CA . SER A 1 150 ? 7.956 -19.576 33.713 1.00 60.94 150 SER A CA 1
ATOM 1214 C C . SER A 1 150 ? 6.857 -19.197 34.702 1.00 60.94 150 SER A C 1
ATOM 1216 O O . SER A 1 150 ? 6.757 -18.054 35.148 1.00 60.94 150 SER A O 1
ATOM 1218 N N . MET A 1 151 ? 5.975 -20.151 35.009 1.00 58.72 151 MET A N 1
ATOM 1219 C CA . MET A 1 151 ? 5.306 -20.115 36.302 1.00 58.72 151 MET A CA 1
ATOM 1220 C C . MET A 1 151 ? 6.374 -20.497 37.330 1.00 58.72 151 MET A C 1
ATOM 1222 O O . MET A 1 151 ? 6.885 -21.616 37.259 1.00 58.72 151 MET A O 1
ATOM 1226 N N . PRO A 1 152 ? 6.761 -19.603 38.257 1.00 57.50 152 PRO A N 1
ATOM 1227 C CA . PRO A 1 152 ? 7.587 -20.023 39.373 1.00 57.50 152 PRO A CA 1
ATOM 1228 C C . PRO A 1 152 ? 6.812 -21.100 40.132 1.00 57.50 152 PRO A C 1
ATOM 1230 O O . PRO A 1 152 ? 5.616 -20.953 40.387 1.00 57.50 152 PRO A O 1
ATOM 1233 N N . TYR A 1 153 ? 7.499 -22.183 40.479 1.00 57.91 153 TYR A N 1
ATOM 1234 C CA . TYR A 1 153 ? 6.936 -23.383 41.108 1.00 57.91 153 TYR A CA 1
ATOM 1235 C C . TYR A 1 153 ? 6.022 -23.077 42.317 1.00 57.91 153 TYR A C 1
ATOM 1237 O O . TYR A 1 153 ? 5.080 -23.816 42.600 1.00 57.91 153 TYR A O 1
ATOM 1245 N N . GLY A 1 154 ? 6.250 -21.945 42.997 1.00 57.03 154 GLY A N 1
ATOM 1246 C CA . GLY A 1 154 ? 5.418 -21.457 44.100 1.00 57.03 154 GLY A CA 1
ATOM 1247 C C . GLY A 1 154 ? 3.968 -21.127 43.721 1.00 57.03 154 GLY A C 1
ATOM 1248 O O . GLY A 1 154 ? 3.071 -21.406 44.507 1.00 57.03 154 GLY A O 1
ATOM 1249 N N . ALA A 1 155 ? 3.701 -20.618 42.513 1.00 55.78 155 ALA A N 1
ATOM 1250 C CA . ALA A 1 155 ? 2.336 -20.313 42.068 1.00 55.78 155 ALA A CA 1
ATOM 1251 C C . ALA A 1 155 ? 1.521 -21.575 41.724 1.00 55.78 155 ALA A C 1
ATOM 1253 O O . ALA A 1 155 ? 0.297 -21.549 41.792 1.00 55.78 155 ALA A O 1
ATOM 1254 N N . PHE A 1 156 ? 2.190 -22.686 41.391 1.00 57.78 156 PHE A N 1
ATOM 1255 C CA . PHE A 1 156 ? 1.541 -23.975 41.130 1.00 57.78 156 PHE A CA 1
ATOM 1256 C C . PHE A 1 156 ? 1.050 -24.629 42.433 1.00 57.78 156 PHE A C 1
ATOM 1258 O O . PHE A 1 156 ? -0.088 -25.090 42.499 1.00 57.78 156 PHE A O 1
ATOM 1265 N N . ARG A 1 157 ? 1.857 -24.582 43.507 1.00 53.69 157 ARG A N 1
ATOM 1266 C CA . ARG A 1 157 ? 1.486 -25.143 44.824 1.00 53.69 157 ARG A CA 1
ATOM 1267 C C . ARG A 1 157 ? 0.328 -24.418 45.503 1.00 53.69 157 ARG A C 1
ATOM 1269 O O . ARG A 1 157 ? -0.465 -25.068 46.173 1.00 53.69 157 ARG A O 1
ATOM 1276 N N . SER A 1 158 ? 0.210 -23.105 45.322 1.00 54.41 158 SER A N 1
ATOM 1277 C CA . SER A 1 158 ? -0.864 -22.325 45.951 1.00 54.41 158 SER A CA 1
ATOM 1278 C C . SER A 1 158 ? -2.235 -22.512 45.290 1.00 54.41 158 SER A C 1
ATOM 1280 O O . SER A 1 158 ? -3.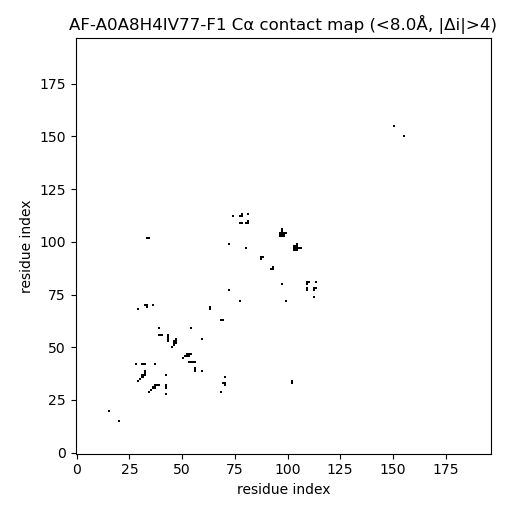217 -21.985 45.798 1.00 54.41 158 SER A O 1
ATOM 1282 N N . SER A 1 159 ? -2.317 -23.243 44.169 1.00 54.31 159 SER A N 1
ATOM 1283 C CA . SER A 1 159 ? -3.556 -23.415 43.391 1.00 54.31 159 SER A CA 1
ATOM 1284 C C . SER A 1 159 ? -4.241 -24.781 43.526 1.00 54.31 159 SER A C 1
ATOM 1286 O O . SER A 1 159 ? -5.212 -25.031 42.822 1.00 54.31 159 SER A O 1
ATOM 1288 N N . GLY A 1 160 ? -3.804 -25.663 44.431 1.00 46.44 160 GLY A N 1
ATOM 1289 C CA . GLY A 1 160 ? -4.517 -26.928 44.622 1.00 46.44 160 GLY A CA 1
ATOM 1290 C C . GLY A 1 160 ? -3.901 -27.856 45.653 1.00 46.44 160 GLY A C 1
ATOM 1291 O O . GLY A 1 160 ? -3.296 -28.862 45.297 1.00 46.44 160 GLY A O 1
ATOM 1292 N N . SER A 1 161 ? -4.103 -27.565 46.936 1.00 48.09 161 SER A N 1
ATOM 1293 C CA . SER A 1 161 ? -4.166 -28.620 47.949 1.00 48.09 161 SER A CA 1
ATOM 1294 C C . SER A 1 161 ? -5.615 -29.089 48.096 1.00 48.09 161 SER A C 1
ATOM 1296 O O . SER A 1 161 ? -6.216 -28.913 49.145 1.00 48.09 161 SER A O 1
ATOM 1298 N N . GLU A 1 162 ? -6.175 -29.675 47.043 1.00 47.22 162 GLU A N 1
ATOM 1299 C CA . GLU A 1 162 ? -7.269 -30.637 47.169 1.00 47.22 162 GLU A CA 1
ATOM 1300 C C . GLU A 1 162 ? -6.951 -31.810 46.241 1.00 47.22 162 GLU A C 1
ATOM 1302 O O . GLU A 1 162 ? -7.022 -31.713 45.021 1.00 47.22 162 GLU A O 1
ATOM 1307 N N . HIS A 1 163 ? -6.447 -32.873 46.870 1.00 52.00 163 HIS A N 1
ATOM 1308 C CA . HIS A 1 163 ? -6.425 -34.269 46.438 1.00 52.00 163 HIS A CA 1
ATOM 1309 C C . HIS A 1 163 ? -6.768 -34.538 44.955 1.00 52.00 163 HIS A C 1
ATOM 1311 O O . HIS A 1 163 ? -7.861 -34.999 44.624 1.00 52.00 163 HIS A O 1
ATOM 1317 N N . LEU A 1 164 ? -5.804 -34.328 44.052 1.00 44.53 164 LEU A N 1
ATOM 1318 C CA . LEU A 1 164 ? -5.889 -34.873 42.698 1.00 44.53 164 LEU A CA 1
ATOM 1319 C C . LEU A 1 164 ? -5.491 -36.349 42.754 1.00 44.53 164 LEU A C 1
ATOM 1321 O O . LEU A 1 164 ? -4.316 -36.708 42.818 1.00 44.53 164 LEU A O 1
ATOM 1325 N N . SER A 1 165 ? -6.519 -37.190 42.769 1.00 48.97 165 SER A N 1
ATOM 1326 C CA . SER A 1 165 ? -6.460 -38.615 42.475 1.00 48.97 165 SER A CA 1
ATOM 1327 C C . SER A 1 165 ? -5.610 -38.914 41.237 1.00 48.97 165 SER A C 1
ATOM 1329 O O . SER A 1 165 ? -5.591 -38.142 40.276 1.00 48.97 165 SER A O 1
ATOM 1331 N N . SER A 1 166 ? -4.971 -40.086 41.249 1.00 51.59 166 SER A N 1
ATOM 1332 C CA . SER A 1 166 ? -4.368 -40.737 40.082 1.00 51.59 166 SER A CA 1
ATOM 1333 C C . SER A 1 166 ? -5.215 -40.537 38.812 1.00 51.59 166 SER A C 1
ATOM 1335 O O . SER A 1 166 ? -6.438 -40.646 38.858 1.00 51.59 166 SER A O 1
ATOM 1337 N N . SER A 1 167 ? -4.544 -40.195 37.709 1.00 48.97 167 SER A N 1
ATOM 1338 C CA . SER A 1 167 ? -5.068 -39.865 36.372 1.00 48.97 167 SER A CA 1
ATOM 1339 C C . SER A 1 167 ? -6.496 -40.363 36.041 1.00 48.97 167 SER A C 1
ATOM 1341 O O . SER A 1 167 ? -6.710 -41.573 35.956 1.00 48.97 167 SER A O 1
ATOM 1343 N N . PRO A 1 168 ? -7.455 -39.468 35.724 1.00 52.97 168 PRO A N 1
ATOM 1344 C CA . PRO A 1 168 ? -8.825 -39.850 35.369 1.00 52.97 168 PRO A CA 1
ATOM 1345 C C . PRO A 1 168 ? -9.009 -40.251 33.890 1.00 52.97 168 PRO A C 1
ATOM 1347 O O . PRO A 1 168 ? -10.131 -40.504 33.465 1.00 52.97 168 PRO A O 1
ATOM 1350 N N . TYR A 1 169 ? -7.942 -40.309 33.082 1.00 53.88 169 TYR A N 1
ATOM 1351 C CA . TYR A 1 169 ? -8.042 -40.576 31.634 1.00 53.88 169 TYR A CA 1
ATOM 1352 C C . TYR A 1 169 ? -7.777 -42.027 31.215 1.00 53.88 169 TYR A C 1
ATOM 1354 O O . TYR A 1 169 ? -7.827 -42.332 30.027 1.00 53.88 169 TYR A O 1
ATOM 1362 N N . ALA A 1 170 ? -7.512 -42.941 32.149 1.00 50.94 170 ALA A N 1
ATOM 1363 C CA . ALA A 1 170 ? -7.205 -44.329 31.793 1.00 50.94 170 ALA A CA 1
ATOM 1364 C C . ALA A 1 170 ? -8.442 -45.173 31.406 1.00 50.94 170 ALA A C 1
ATOM 1366 O O . ALA A 1 170 ? -8.275 -46.266 30.871 1.00 50.94 170 ALA A O 1
ATOM 1367 N N . SER A 1 171 ? -9.670 -44.693 31.642 1.00 58.75 171 SER A N 1
ATOM 1368 C CA . SER A 1 171 ? -10.886 -45.507 31.452 1.00 58.75 171 SER A CA 1
ATOM 1369 C C . SER A 1 171 ? -12.169 -44.703 31.172 1.00 58.75 171 SER A C 1
ATOM 1371 O O . SER A 1 171 ? -13.255 -45.103 31.584 1.00 58.75 171 SER A O 1
ATOM 1373 N N . ALA A 1 172 ? -12.086 -43.582 30.446 1.00 53.16 172 ALA A N 1
ATOM 1374 C CA . ALA A 1 172 ? -13.285 -42.859 30.009 1.00 53.16 172 ALA A CA 1
ATOM 1375 C C . ALA A 1 172 ? -13.837 -43.444 28.684 1.00 53.16 172 ALA A C 1
ATOM 1377 O O . ALA A 1 172 ? -13.126 -43.411 27.675 1.00 53.16 172 ALA A O 1
ATOM 1378 N N . PRO A 1 173 ? -15.078 -43.972 28.645 1.00 59.66 173 PRO A N 1
ATOM 1379 C CA . PRO A 1 173 ? -15.723 -44.382 27.401 1.00 59.66 173 PRO A CA 1
ATOM 1380 C C . PRO A 1 173 ? -15.997 -43.173 26.490 1.00 59.66 173 PRO A C 1
ATOM 1382 O O . PRO A 1 173 ? -16.300 -42.074 26.953 1.00 59.66 173 PRO A O 1
ATOM 1385 N N . SER A 1 174 ? -15.861 -43.387 25.178 1.00 55.69 174 SER A N 1
ATOM 1386 C CA . SER A 1 174 ? -16.085 -42.385 24.123 1.00 55.69 174 SER A CA 1
ATOM 1387 C C . SER A 1 174 ? -17.454 -41.685 24.274 1.00 55.69 174 SER A C 1
ATOM 1389 O O . SER A 1 174 ? -18.458 -42.388 24.391 1.00 55.69 174 SER A O 1
ATOM 1391 N N . PRO A 1 175 ? -17.558 -40.338 24.201 1.00 61.59 175 PRO A N 1
ATOM 1392 C CA . PRO A 1 175 ? -18.801 -39.604 24.490 1.00 61.59 175 PRO A CA 1
ATOM 1393 C C . PRO A 1 175 ? -19.915 -39.730 23.435 1.00 61.59 175 PRO A C 1
ATOM 1395 O O . PRO A 1 175 ? -20.921 -39.034 23.535 1.00 61.59 175 PRO A O 1
ATOM 1398 N N . TYR A 1 176 ? -19.748 -40.568 22.407 1.00 60.16 176 TYR A N 1
ATOM 1399 C CA . TYR A 1 176 ? -20.685 -40.684 21.280 1.00 60.16 176 TYR A CA 1
ATOM 1400 C C . TYR A 1 176 ? -21.275 -42.097 21.114 1.00 60.16 176 TYR A C 1
ATOM 1402 O O . TYR A 1 176 ? -21.576 -42.509 19.998 1.00 60.16 176 TYR A O 1
ATOM 1410 N N . GLY A 1 177 ? -21.425 -42.851 22.208 1.00 59.91 177 GLY A N 1
ATOM 1411 C CA . GLY A 1 177 ? -22.016 -44.198 22.186 1.00 59.91 177 GLY A CA 1
ATOM 1412 C C . GLY A 1 177 ? -23.550 -44.253 22.236 1.00 59.91 177 GLY A C 1
ATOM 1413 O O . GLY A 1 177 ? -24.123 -45.165 21.654 1.00 59.91 177 GLY A O 1
ATOM 1414 N N . ASP A 1 178 ? -24.212 -43.268 22.857 1.00 60.69 178 ASP A N 1
ATOM 1415 C CA . ASP A 1 178 ? -25.636 -43.368 23.252 1.00 60.69 178 ASP A CA 1
ATOM 1416 C C . ASP A 1 178 ? -26.544 -42.283 22.641 1.00 60.69 178 ASP A C 1
ATOM 1418 O O . ASP A 1 178 ? -27.527 -41.849 23.242 1.00 60.69 178 ASP A O 1
ATOM 1422 N N . ILE A 1 179 ? -26.248 -41.806 21.429 1.00 56.22 179 ILE A N 1
ATOM 1423 C CA . ILE A 1 179 ? -27.153 -40.874 20.739 1.00 56.22 179 ILE A CA 1
ATOM 1424 C C . ILE A 1 179 ? -28.112 -41.665 19.845 1.00 56.22 179 ILE A C 1
ATOM 1426 O O . ILE A 1 179 ? -27.833 -41.905 18.672 1.00 56.22 179 ILE A O 1
ATOM 1430 N N . THR A 1 180 ? -29.280 -42.028 20.376 1.00 62.03 180 THR A N 1
ATOM 1431 C CA . THR A 1 180 ? -30.441 -42.433 19.567 1.00 62.03 180 THR A CA 1
ATOM 1432 C C . THR A 1 180 ? -31.346 -41.226 19.334 1.00 62.03 180 THR A C 1
ATOM 1434 O O . THR A 1 180 ? -31.998 -40.738 20.257 1.00 62.03 180 THR A O 1
ATOM 1437 N N . ILE A 1 181 ? -31.393 -40.726 18.097 1.00 58.12 181 ILE A N 1
ATOM 1438 C CA . ILE A 1 181 ? -32.289 -39.631 17.704 1.00 58.12 181 ILE A CA 1
ATOM 1439 C C . ILE A 1 181 ? -33.682 -40.222 17.459 1.00 58.12 181 ILE A C 1
ATOM 1441 O O . ILE A 1 181 ? -33.925 -40.813 16.410 1.00 58.12 181 ILE A O 1
ATOM 1445 N N . ALA A 1 182 ? -34.598 -40.064 18.415 1.00 54.03 182 ALA A N 1
ATOM 1446 C CA . ALA A 1 182 ? -36.019 -40.334 18.212 1.00 54.03 182 ALA A CA 1
ATOM 1447 C C . ALA A 1 182 ? -36.768 -39.005 18.031 1.00 54.03 182 ALA A C 1
ATOM 1449 O O . ALA A 1 182 ? -36.817 -38.177 18.939 1.00 54.03 182 ALA A O 1
ATOM 1450 N N . THR A 1 183 ? -37.334 -38.785 16.843 1.00 56.66 183 THR A N 1
ATOM 1451 C CA . THR A 1 183 ? -38.239 -37.664 16.557 1.00 56.66 183 THR A CA 1
ATOM 1452 C C . THR A 1 183 ? -39.573 -37.901 17.278 1.00 56.66 183 THR A C 1
ATOM 1454 O O . THR A 1 183 ? -40.223 -38.904 16.982 1.00 56.66 183 THR A O 1
ATOM 1457 N N . PRO A 1 184 ? -40.019 -37.035 18.207 1.00 59.41 184 PRO A N 1
ATOM 1458 C CA . PRO A 1 184 ? -41.312 -37.227 18.855 1.00 59.41 184 PRO A CA 1
ATOM 1459 C C . PRO A 1 184 ? -42.456 -36.905 17.874 1.00 59.41 184 PRO A C 1
ATOM 1461 O O . PRO A 1 184 ? -42.434 -35.835 17.256 1.00 59.41 184 PRO A O 1
ATOM 1464 N N . PRO A 1 185 ? -43.467 -37.780 17.715 1.00 51.50 185 PRO A N 1
ATOM 1465 C CA . PRO A 1 185 ? -44.696 -37.408 17.036 1.00 51.50 185 PRO A CA 1
ATOM 1466 C C . PRO A 1 185 ? -45.469 -36.419 17.911 1.00 51.50 185 PRO A C 1
ATOM 1468 O O . PRO A 1 185 ? -45.690 -36.635 19.101 1.00 51.50 185 PRO A O 1
ATOM 1471 N N . SER A 1 186 ? -45.842 -35.303 17.292 1.00 49.16 186 SER A N 1
ATOM 1472 C CA . SER A 1 186 ? -46.659 -34.243 17.872 1.00 49.16 186 SER A CA 1
ATOM 1473 C C . SER A 1 186 ? -48.081 -34.761 18.107 1.00 49.16 186 SER A C 1
ATOM 1475 O O . SER A 1 186 ? -48.921 -34.672 17.213 1.00 49.16 186 SER A O 1
ATOM 1477 N N . ASP A 1 187 ? -48.343 -35.320 19.289 1.00 46.34 187 ASP A N 1
ATOM 1478 C CA . ASP A 1 187 ? -49.672 -35.787 19.682 1.00 46.34 187 ASP A CA 1
ATOM 1479 C C . ASP A 1 187 ? -50.550 -34.590 20.079 1.00 46.34 187 ASP A C 1
ATOM 1481 O O . ASP A 1 187 ? -50.403 -33.989 21.144 1.00 46.34 187 ASP A O 1
ATOM 1485 N N . GLY A 1 188 ? -51.424 -34.196 19.157 1.00 49.44 188 GLY A N 1
ATOM 1486 C CA . GLY A 1 188 ? -52.520 -33.270 19.396 1.00 49.44 188 GLY A CA 1
ATOM 1487 C C . GLY A 1 188 ? -53.826 -34.048 19.360 1.00 49.44 188 GLY A C 1
ATOM 1488 O O . GLY A 1 188 ? -54.444 -34.154 18.304 1.00 49.44 188 GLY A O 1
ATOM 1489 N N . ALA A 1 189 ? -54.247 -34.591 20.499 1.00 51.31 189 ALA A N 1
ATOM 1490 C CA . ALA A 1 189 ? -55.568 -35.187 20.652 1.00 51.31 189 ALA A CA 1
ATOM 1491 C C . ALA A 1 189 ? -56.630 -34.108 20.939 1.00 51.31 189 ALA A C 1
ATOM 1493 O O . ALA A 1 189 ? -56.443 -33.276 21.830 1.00 51.31 189 ALA A O 1
ATOM 1494 N N . PRO A 1 190 ? -57.786 -34.160 20.256 1.00 51.16 190 PRO A N 1
ATOM 1495 C CA . PRO A 1 190 ? -59.052 -33.746 20.849 1.00 51.16 190 PRO A CA 1
ATOM 1496 C C . PRO A 1 190 ? -60.099 -34.888 20.819 1.00 51.16 190 PRO A C 1
ATOM 1498 O O . PRO A 1 190 ? -59.882 -35.932 20.206 1.00 51.16 190 PRO A O 1
ATOM 1501 N N . PRO A 1 191 ? -61.208 -34.736 21.567 1.00 50.00 191 PRO A N 1
ATOM 1502 C CA . PRO A 1 191 ? -61.831 -35.798 22.353 1.00 50.00 191 PRO A CA 1
ATOM 1503 C C . PRO A 1 191 ? -62.824 -36.666 21.572 1.00 50.00 191 PRO A C 1
ATOM 1505 O O . PRO A 1 191 ? -63.455 -36.231 20.611 1.00 50.00 191 PRO A O 1
ATOM 1508 N N . GLY A 1 192 ? -62.985 -37.910 22.029 1.00 51.38 192 GLY A N 1
ATOM 1509 C CA . GLY A 1 192 ? -63.874 -38.892 21.413 1.00 51.38 192 GLY A CA 1
ATOM 1510 C C . GLY A 1 192 ? -65.371 -38.642 21.654 1.00 51.38 192 GLY A C 1
ATOM 1511 O O . GLY A 1 192 ? -65.752 -38.097 22.691 1.00 51.38 192 GLY A O 1
ATOM 1512 N N . PRO A 1 193 ? -66.237 -39.149 20.760 1.00 48.16 193 PRO A N 1
ATOM 1513 C CA . PRO A 1 193 ? -67.618 -39.480 21.074 1.00 48.16 193 PRO A CA 1
ATOM 1514 C C . PRO A 1 193 ? -67.810 -41.008 21.110 1.00 48.16 193 PRO A C 1
ATOM 1516 O O . PRO A 1 193 ? -67.575 -41.711 20.127 1.00 48.16 193 PRO A O 1
ATOM 1519 N N . ARG A 1 194 ? -68.267 -41.539 22.253 1.00 43.19 194 ARG A N 1
ATOM 1520 C CA . ARG A 1 194 ? -68.819 -42.902 22.345 1.00 43.19 194 ARG A CA 1
ATOM 1521 C C . ARG A 1 194 ? -70.159 -42.935 21.607 1.00 43.19 194 ARG A C 1
ATOM 1523 O O . ARG A 1 194 ? -71.087 -42.233 21.999 1.00 43.19 194 ARG A O 1
ATOM 1530 N N . MET A 1 195 ? -70.261 -43.760 20.567 1.00 43.41 195 MET A N 1
ATOM 1531 C CA . MET A 1 195 ? -71.533 -44.111 19.936 1.00 43.41 195 MET A CA 1
ATOM 1532 C C . MET A 1 195 ? -72.186 -45.302 20.644 1.00 43.41 195 MET A C 1
ATOM 1534 O O . MET A 1 195 ? -71.518 -46.233 21.090 1.00 43.41 195 MET A O 1
ATOM 1538 N N . LEU A 1 196 ? -73.511 -45.212 20.714 1.00 42.56 196 LEU A N 1
ATOM 1539 C CA . LEU A 1 196 ? -74.492 -46.205 21.141 1.00 42.56 196 LEU A CA 1
ATOM 1540 C C . LEU A 1 196 ? -74.380 -47.521 20.353 1.00 42.56 196 LEU A C 1
ATOM 1542 O O . LEU A 1 196 ? -74.302 -47.473 19.124 1.00 42.56 196 LEU A O 1
ATOM 1546 N N . LYS A 1 197 ? -74.525 -48.662 21.039 1.00 44.59 197 LYS A N 1
ATOM 1547 C CA . LYS A 1 197 ? -75.506 -49.703 20.693 1.00 44.59 197 LYS A CA 1
ATOM 1548 C C . LYS A 1 197 ? -75.754 -50.636 21.873 1.00 44.59 197 LYS A C 1
ATOM 1550 O O . LYS A 1 197 ? -74.766 -50.950 22.570 1.00 44.59 197 LYS A O 1
#

InterPro domains:
  IPR025676 Clr5 domain [PF14420] (20-71)